Protein AF-0000000077463692 (afdb_homodimer)

Organism: NCBI:txid325984

Solvent-accessible surface area (backbone atoms only — not comparable to full-atom values): 12326 Å² total; per-residue (Å²): 127,79,73,65,73,70,63,75,76,69,61,59,42,28,34,31,35,40,58,36,49,73,83,61,46,66,65,56,51,48,54,52,40,44,73,72,39,31,63,70,40,33,42,32,42,34,59,44,89,83,75,64,34,26,36,36,35,43,26,33,69,42,68,65,29,36,54,44,46,60,62,59,66,87,41,69,52,95,88,31,67,40,48,61,41,77,41,71,74,68,71,52,59,59,56,72,73,75,72,75,72,73,74,74,81,128,128,78,72,66,72,70,62,75,75,70,61,63,41,28,33,31,36,39,56,35,48,72,83,62,46,67,64,56,52,49,53,51,42,44,72,71,40,30,63,70,39,32,44,33,42,33,60,42,88,85,74,65,31,24,37,36,36,43,26,32,71,42,68,66,26,36,54,44,46,60,65,59,66,86,40,69,53,96,88,31,67,40,48,60,41,78,41,70,75,67,78,47,60,60,60,71,74,75,73,73,76,74,78,76,84,129

pLDDT: mean 77.78, std 27.68, range [20.19, 98.56]

Radius of gyration: 21.1 Å; Cα contacts (8 Å, |Δi|>4): 355; chains: 2; bounding box: 42×54×72 Å

Nearest PDB structures (foldseek):
  2m70-assembly1_A  TM=7.905E-01  e=2.181E-05  Citrus sinensis
  6aso-assembly1_A  TM=8.404E-01  e=2.489E-04  Saccharomyces cerevisiae
  2ghp-assembly2_F  TM=8.482E-01  e=2.659E-04  Saccharomyces cerevisiae
  5o2v-assembly1_A  TM=7.959E-01  e=1.677E-04  Homo sapiens
  2n82-assembly1_B  TM=6.260E-01  e=2.184E-03  Homo sapiens

Sequence (212 aa):
MKEVRGGENMRGLTVKVLDVSPKTTIEDLIYFFCSYCGTIDEIKLQWSENDQSMMAYVTFRNPFAFEAALLLDDAVIVDRKVRVQPSENFMIDIPIKSSETKKNNKMKEVRGGENMRGLTVKVLDVSPKTTIEDLIYFFCSYCGTIDEIKLQWSENDQSMMAYVTFRNPFAFEAALLLDDAVIVDRKVRVQPSENFMIDIPIKSSETKKNNK

InterPro domains:
  IPR000504 RNA recognition motif domain [PS50102] (13-89)
  IPR000504 RNA recognition motif domain [SM00360] (14-85)
  IPR012677 Nucleotide-binding alpha-beta plait domain superfamily [G3DSA:3.30.70.330] (9-85)
  IPR035979 RNA-binding domain superfamily [SSF54928] (12-90)

Structure (mmCIF, N/CA/C/O backbone):
data_AF-0000000077463692-model_v1
#
loop_
_entity.id
_entity.type
_entity.pdbx_description
1 polymer 'RRM domain-containing protein'
#
loop_
_atom_site.group_PDB
_atom_site.id
_atom_site.type_symbol
_atom_site.label_atom_id
_atom_site.label_alt_id
_atom_site.label_comp_id
_atom_site.label_asym_id
_atom_site.label_entity_id
_atom_site.label_seq_id
_atom_site.pdbx_PDB_ins_code
_atom_site.Cartn_x
_atom_site.Cartn_y
_atom_site.Cartn_z
_atom_site.occupancy
_atom_site.B_iso_or_equiv
_atom_site.auth_seq_id
_atom_site.auth_comp_id
_atom_site.auth_asym_id
_atom_site.auth_atom_id
_atom_site.pdbx_PDB_model_num
ATOM 1 N N . MET A 1 1 ? 24.453 4.715 33.844 1 20.19 1 MET A N 1
ATOM 2 C CA . MET A 1 1 ? 23.203 5.277 33.312 1 20.19 1 MET A CA 1
ATOM 3 C C . MET A 1 1 ? 22.953 4.82 31.891 1 20.19 1 MET A C 1
ATOM 5 O O . MET A 1 1 ? 23.672 5.207 30.969 1 20.19 1 MET A O 1
ATOM 9 N N . LYS A 1 2 ? 22.734 3.461 31.75 1 30.3 2 LYS A N 1
ATOM 10 C CA . LYS A 1 2 ? 22.594 2.791 30.469 1 30.3 2 LYS A CA 1
ATOM 11 C C . LYS A 1 2 ? 21.656 3.57 29.547 1 30.3 2 LYS A C 1
ATOM 13 O O . LYS A 1 2 ? 20.547 3.949 29.953 1 30.3 2 LYS A O 1
ATOM 18 N N . GLU A 1 3 ? 22.172 4.637 28.969 1 29.17 3 GLU A N 1
ATOM 19 C CA . GLU A 1 3 ? 21.438 5.371 27.938 1 29.17 3 GLU A CA 1
ATOM 20 C C . GLU A 1 3 ? 20.484 4.449 27.172 1 29.17 3 GLU A C 1
ATOM 22 O O . GLU A 1 3 ? 20.938 3.504 26.516 1 29.17 3 GLU A O 1
ATOM 27 N N . VAL A 1 4 ? 19.547 3.912 27.953 1 30.03 4 VAL A N 1
ATOM 28 C CA . VAL A 1 4 ? 18.422 3.273 27.266 1 30.03 4 VAL A CA 1
ATOM 29 C C . VAL A 1 4 ? 18.156 4 25.953 1 30.03 4 VAL A C 1
ATOM 31 O O . VAL A 1 4 ? 17.969 5.223 25.938 1 30.03 4 VAL A O 1
ATOM 34 N N . ARG A 1 5 ? 19.156 4.016 25.047 1 32.12 5 ARG A N 1
ATOM 35 C CA . ARG A 1 5 ? 18.812 4.434 23.688 1 32.12 5 ARG A CA 1
ATOM 36 C C . ARG A 1 5 ? 17.297 4.395 23.484 1 32.12 5 ARG A C 1
ATOM 38 O O . ARG A 1 5 ? 16.688 3.334 23.578 1 32.12 5 ARG A O 1
ATOM 45 N N . GLY A 1 6 ? 16.469 5.121 24.453 1 33.03 6 GLY A N 1
ATOM 46 C CA . GLY A 1 6 ? 15.117 5.566 24.188 1 33.03 6 GLY A CA 1
ATOM 47 C C . GLY A 1 6 ? 14.695 5.348 22.75 1 33.03 6 GLY A C 1
ATOM 48 O O . GLY A 1 6 ? 15.07 6.121 21.859 1 33.03 6 GLY A O 1
ATOM 49 N N . GLY A 1 7 ? 14.961 4.238 22.328 1 36 7 GLY A N 1
ATOM 50 C CA . GLY A 1 7 ? 14.516 3.771 21.016 1 36 7 GLY A CA 1
ATOM 51 C C . GLY A 1 7 ? 13.359 4.574 20.469 1 36 7 GLY A C 1
ATOM 52 O O . GLY A 1 7 ? 12.375 4.82 21.156 1 36 7 GLY A O 1
ATOM 53 N N . GLU A 1 8 ? 13.57 5.766 19.984 1 36.53 8 GLU A N 1
ATOM 54 C CA . GLU A 1 8 ? 12.602 6.633 19.312 1 36.53 8 GLU A CA 1
ATOM 55 C C . GLU A 1 8 ? 11.328 5.871 18.969 1 36.53 8 GLU A C 1
ATOM 57 O O . GLU A 1 8 ? 11.383 4.793 18.375 1 36.53 8 GLU A O 1
ATOM 62 N N . ASN A 1 9 ? 10.406 5.543 19.906 1 37.97 9 ASN A N 1
ATOM 63 C CA . ASN A 1 9 ? 9.008 5.168 19.766 1 37.97 9 ASN A CA 1
ATOM 64 C C . ASN A 1 9 ? 8.484 5.496 18.359 1 37.97 9 ASN A C 1
ATOM 66 O O . ASN A 1 9 ? 8.055 6.621 18.109 1 37.97 9 ASN A O 1
ATOM 70 N N . MET A 1 10 ? 9.297 5.551 17.438 1 43.53 10 MET A N 1
ATOM 71 C CA . MET A 1 10 ? 8.836 5.914 16.094 1 43.53 10 MET A CA 1
ATOM 72 C C . MET A 1 10 ? 7.434 5.375 15.836 1 43.53 10 MET A C 1
ATOM 74 O O . MET A 1 10 ? 7.254 4.176 15.609 1 43.53 10 MET A O 1
ATOM 78 N N . ARG A 1 11 ? 6.414 5.793 16.641 1 53.72 11 ARG A N 1
ATOM 79 C CA . ARG A 1 11 ? 5.023 5.711 16.219 1 53.72 11 ARG A CA 1
ATOM 80 C C . ARG A 1 11 ? 4.922 5.672 14.695 1 53.72 11 ARG A C 1
ATOM 82 O O . ARG A 1 11 ? 5.793 6.191 13.992 1 53.72 11 ARG A O 1
ATOM 89 N N . GLY A 1 12 ? 4.379 4.605 14.148 1 75.19 12 GLY A N 1
ATOM 90 C CA . GLY A 1 12 ? 4.359 4.496 12.695 1 75.19 12 GLY A CA 1
ATOM 91 C C . GLY A 1 12 ? 4.109 5.824 12.008 1 75.19 12 GLY A C 1
ATOM 92 O O . GLY A 1 12 ? 3.256 6.602 12.438 1 75.19 12 GLY A O 1
ATOM 93 N N . LEU A 1 13 ? 5.125 6.668 11.469 1 93.31 13 LEU A N 1
ATOM 94 C CA . LEU A 1 13 ? 4.992 7.863 10.648 1 93.31 13 LEU A CA 1
ATOM 95 C C . LEU A 1 13 ? 3.988 7.637 9.523 1 93.31 13 LEU A C 1
ATOM 97 O O . LEU A 1 13 ? 4.246 8 8.367 1 93.31 13 LEU A O 1
ATOM 101 N N . THR A 1 14 ? 2.871 6.945 10.016 1 96.25 14 THR A N 1
ATOM 102 C CA . THR A 1 14 ? 1.853 6.555 9.047 1 96.25 14 THR A CA 1
ATOM 103 C C . THR A 1 14 ? 0.528 7.25 9.344 1 96.25 14 THR A C 1
ATOM 105 O O . THR A 1 14 ? 0.073 7.273 10.492 1 96.25 14 THR A O 1
ATOM 108 N N . VAL A 1 15 ? -0.01 7.848 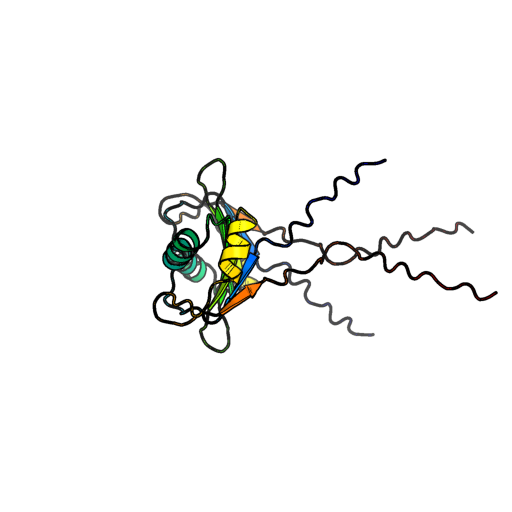8.352 1 97.12 15 VAL A N 1
ATOM 109 C CA . VAL A 1 15 ? -1.364 8.383 8.461 1 97.12 15 VAL A CA 1
ATOM 110 C C . VAL A 1 15 ? -2.334 7.484 7.695 1 97.12 15 VAL A C 1
ATOM 112 O O . VAL A 1 15 ? -1.95 6.828 6.723 1 97.12 15 VAL A O 1
ATOM 115 N N . LYS A 1 16 ? -3.504 7.48 8.211 1 96.88 16 LYS A N 1
ATOM 116 C CA . LYS A 1 16 ? -4.633 6.855 7.523 1 96.88 16 LYS A CA 1
ATOM 117 C C . LYS A 1 16 ? -5.465 7.895 6.781 1 96.88 16 LYS A C 1
ATOM 119 O O . LYS A 1 16 ? -5.793 8.953 7.332 1 96.88 16 LYS A O 1
ATOM 124 N N . VAL A 1 17 ? -5.742 7.613 5.555 1 97.44 17 VAL A N 1
ATOM 125 C CA . VAL A 1 17 ? -6.547 8.492 4.711 1 97.44 17 VAL A CA 1
ATOM 126 C C . VAL A 1 17 ? -7.852 7.797 4.332 1 97.44 17 VAL A C 1
ATOM 128 O O . VAL A 1 17 ? -7.836 6.723 3.725 1 97.44 17 VAL A O 1
ATOM 131 N N . LEU A 1 18 ? -8.992 8.43 4.738 1 95.94 18 LEU A N 1
ATOM 132 C CA . LEU A 1 18 ? -10.305 7.852 4.492 1 95.94 18 LEU A CA 1
ATOM 133 C C . LEU A 1 18 ? -11.023 8.586 3.367 1 95.94 18 LEU A C 1
ATOM 135 O O . LEU A 1 18 ? -10.711 9.75 3.078 1 95.94 18 LEU A O 1
ATOM 139 N N . ASP A 1 19 ? -11.914 7.832 2.717 1 95 19 ASP A N 1
ATOM 140 C CA . ASP A 1 19 ? -12.82 8.367 1.703 1 95 19 ASP A CA 1
ATOM 141 C C . ASP A 1 19 ? -12.062 8.734 0.43 1 95 19 ASP A C 1
ATOM 143 O O . ASP A 1 19 ? -12.375 9.734 -0.218 1 95 19 ASP A O 1
ATOM 147 N N . VAL A 1 20 ? -11.133 7.961 0.16 1 96.44 20 VAL A N 1
ATOM 148 C CA . VAL A 1 20 ? -10.367 8.172 -1.062 1 96.44 20 VAL A CA 1
ATOM 149 C C . VAL A 1 20 ? -11.172 7.688 -2.268 1 96.44 20 VAL A C 1
ATOM 151 O O . VAL A 1 20 ? -11.742 6.594 -2.244 1 96.44 20 VAL A O 1
ATOM 154 N N . SER A 1 21 ? -11.203 8.508 -3.305 1 95.06 21 SER A N 1
ATOM 155 C CA . SER A 1 21 ? -11.898 8.156 -4.535 1 95.06 21 SER A CA 1
ATOM 156 C C . SER A 1 21 ? -11.297 6.91 -5.18 1 95.06 21 SER A C 1
ATOM 158 O O . SER A 1 21 ? -10.07 6.77 -5.238 1 95.06 21 SER A O 1
ATOM 160 N N . PRO A 1 22 ? -12.094 6.035 -5.723 1 91.44 22 PRO A N 1
ATOM 161 C CA . PRO A 1 22 ? -11.57 4.875 -6.449 1 91.44 22 PRO A CA 1
ATOM 162 C C . PRO A 1 22 ? -10.773 5.262 -7.691 1 91.44 22 PRO A C 1
ATOM 164 O O . PRO A 1 22 ? -10.023 4.445 -8.227 1 91.44 22 PRO A O 1
ATOM 167 N N . LYS A 1 23 ? -10.93 6.477 -8.141 1 92.56 23 LYS A N 1
ATOM 168 C CA . LYS A 1 23 ? -10.211 6.969 -9.312 1 92.56 23 LYS A CA 1
ATOM 169 C C . LYS A 1 23 ? -8.797 7.41 -8.945 1 92.56 23 LYS A C 1
ATOM 171 O O . LYS A 1 23 ? -7.973 7.656 -9.828 1 92.56 23 LYS A O 1
ATOM 176 N N . THR A 1 24 ? -8.562 7.535 -7.645 1 95.25 24 THR A N 1
ATOM 177 C CA . THR A 1 24 ? -7.281 8.062 -7.199 1 95.25 24 THR A CA 1
ATOM 178 C C . THR A 1 24 ? -6.156 7.082 -7.531 1 95.25 24 THR A C 1
ATOM 180 O O . THR A 1 24 ? -6.242 5.895 -7.219 1 95.25 24 THR A O 1
ATOM 183 N N . THR A 1 25 ? -5.156 7.609 -8.148 1 93.44 25 THR A N 1
ATOM 184 C CA . THR A 1 25 ? -3.977 6.816 -8.469 1 93.44 25 THR A CA 1
ATOM 185 C C . THR A 1 25 ? -2.881 7.035 -7.434 1 93.44 25 THR A C 1
ATOM 187 O O . THR A 1 25 ? -2.969 7.949 -6.609 1 93.44 25 THR A O 1
ATOM 190 N N . I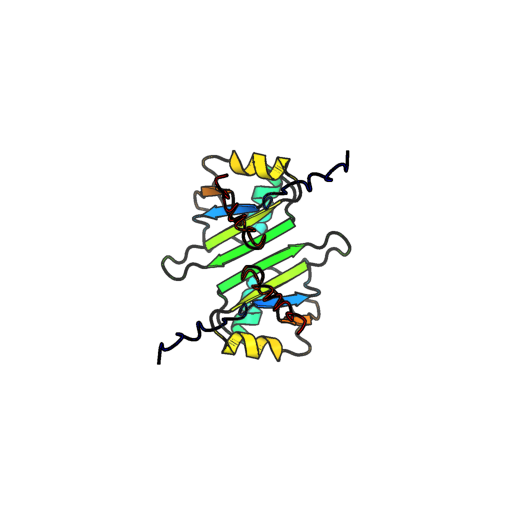LE A 1 26 ? -1.897 6.16 -7.438 1 94.88 26 ILE A N 1
ATOM 191 C CA . ILE A 1 26 ? -0.753 6.309 -6.547 1 94.88 26 ILE A CA 1
ATOM 192 C C . ILE A 1 26 ? -0.059 7.645 -6.82 1 94.88 26 ILE A C 1
ATOM 194 O O . ILE A 1 26 ? 0.412 8.305 -5.895 1 94.88 26 ILE A O 1
ATOM 198 N N . GLU A 1 27 ? 0.032 7.996 -8.078 1 94.81 27 GLU A N 1
ATOM 199 C CA . GLU A 1 27 ? 0.645 9.266 -8.453 1 94.81 27 GLU A CA 1
ATOM 200 C C . GLU A 1 27 ? -0.102 10.445 -7.828 1 94.81 27 GLU A C 1
ATOM 202 O O . GLU A 1 27 ? 0.514 11.43 -7.418 1 94.81 27 GLU A O 1
ATOM 207 N N . ASP A 1 28 ? -1.414 10.367 -7.832 1 96.88 28 ASP A N 1
ATOM 208 C CA . ASP A 1 28 ? -2.209 11.422 -7.211 1 96.88 28 ASP A CA 1
ATOM 209 C C . ASP A 1 28 ? -1.83 11.602 -5.742 1 96.88 28 ASP A C 1
ATOM 211 O O . ASP A 1 28 ? -1.67 12.734 -5.27 1 96.88 28 ASP A O 1
ATOM 215 N N . LEU A 1 29 ? -1.678 10.477 -5.035 1 97.44 29 LEU A N 1
ATOM 216 C CA . LEU A 1 29 ? -1.332 10.516 -3.617 1 97.44 29 LEU A CA 1
ATOM 217 C C . LEU A 1 29 ? 0.08 11.062 -3.418 1 97.44 29 LEU A C 1
ATOM 219 O O . LEU A 1 29 ? 0.312 11.891 -2.541 1 97.44 29 LEU A O 1
ATOM 223 N N . ILE A 1 30 ? 0.951 10.57 -4.223 1 96.62 30 ILE A N 1
ATOM 224 C CA . ILE A 1 30 ? 2.338 11.016 -4.133 1 96.62 30 ILE A CA 1
ATOM 225 C C . ILE A 1 30 ? 2.41 12.523 -4.371 1 96.62 30 ILE A C 1
ATOM 227 O O . ILE A 1 30 ? 3.025 13.258 -3.59 1 96.62 30 ILE A O 1
ATOM 231 N N . TYR A 1 31 ? 1.803 12.953 -5.484 1 97.19 31 TYR A N 1
ATOM 232 C CA . TYR A 1 31 ? 1.817 14.375 -5.805 1 97.19 31 TYR A CA 1
ATOM 233 C C . TYR A 1 31 ? 1.235 15.195 -4.664 1 97.19 31 TYR A C 1
ATOM 235 O O . TYR A 1 31 ? 1.822 16.203 -4.254 1 97.19 31 TYR A O 1
ATOM 243 N N . PHE A 1 32 ? 0.17 14.828 -4.129 1 98.25 32 PHE A N 1
ATOM 244 C CA . PHE A 1 32 ? -0.508 15.578 -3.076 1 98.25 32 PHE A CA 1
ATOM 245 C C . PHE A 1 32 ? 0.352 15.648 -1.82 1 98.25 32 PHE A C 1
ATOM 247 O O . PHE A 1 32 ? 0.701 16.734 -1.358 1 98.25 32 PHE A O 1
ATOM 254 N N . PHE A 1 33 ? 0.782 14.547 -1.304 1 98.56 33 PHE A N 1
ATOM 255 C CA . PHE A 1 33 ? 1.433 14.508 0.001 1 98.56 33 PHE A CA 1
ATOM 256 C C . PHE A 1 33 ? 2.869 15.008 -0.097 1 98.56 33 PHE A C 1
ATOM 258 O O . PHE A 1 33 ? 3.387 15.617 0.844 1 98.56 33 PHE A O 1
ATOM 265 N N . CYS A 1 34 ? 3.484 14.719 -1.207 1 97.56 34 CYS A N 1
ATOM 266 C CA . CYS A 1 34 ? 4.836 15.242 -1.352 1 97.56 34 CYS A CA 1
ATOM 267 C C . CYS A 1 34 ? 4.82 16.766 -1.478 1 97.56 34 CYS A C 1
ATOM 269 O O . CYS A 1 34 ? 5.73 17.438 -0.995 1 97.56 34 CYS A O 1
ATOM 271 N N . SER A 1 35 ? 3.803 17.312 -2.154 1 97.69 35 SER A N 1
ATOM 272 C CA . SER A 1 35 ? 3.703 18.75 -2.355 1 97.69 35 SER A CA 1
ATOM 273 C C . SER A 1 35 ? 3.352 19.469 -1.056 1 97.69 35 SER A C 1
ATOM 275 O O . SER A 1 35 ? 3.904 20.531 -0.756 1 97.69 35 SER A O 1
ATOM 277 N N . TYR A 1 36 ? 2.514 18.875 -0.264 1 97.38 36 TYR A N 1
ATOM 278 C CA . TYR A 1 36 ? 1.957 19.594 0.883 1 97.38 36 TYR A CA 1
ATOM 279 C C . TYR A 1 36 ? 2.641 19.156 2.174 1 97.38 36 TYR A C 1
ATOM 281 O O . TYR A 1 36 ? 2.578 19.859 3.184 1 97.38 36 TYR A O 1
ATOM 289 N N . CYS A 1 37 ? 3.275 18.094 2.209 1 97.69 37 CYS A N 1
ATOM 290 C CA . CYS A 1 37 ? 3.822 17.562 3.457 1 97.69 37 CYS A CA 1
ATOM 291 C C . CYS A 1 37 ? 5.297 17.219 3.303 1 97.69 37 CYS A C 1
ATOM 293 O O . CYS A 1 37 ? 6.168 17.984 3.727 1 97.69 37 CYS A O 1
ATOM 295 N N . GLY A 1 38 ? 5.582 16.094 2.635 1 97.75 38 GLY A N 1
ATOM 296 C CA . GLY A 1 38 ? 6.969 15.688 2.504 1 97.75 38 GLY A CA 1
ATOM 297 C C . GLY A 1 38 ? 7.133 14.32 1.859 1 97.75 38 GLY A C 1
ATOM 298 O O . GLY A 1 38 ? 6.168 13.766 1.327 1 97.75 38 GLY A O 1
ATOM 299 N N . THR A 1 39 ? 8.359 13.789 1.965 1 95.75 39 THR A N 1
ATOM 300 C CA . THR A 1 39 ? 8.734 12.57 1.261 1 95.75 39 THR A CA 1
ATOM 301 C C . THR A 1 39 ? 8.016 11.359 1.853 1 95.75 39 THR A C 1
ATOM 303 O O . THR A 1 39 ? 7.898 11.242 3.074 1 95.75 39 THR A O 1
ATOM 306 N N . ILE A 1 40 ? 7.605 10.531 0.973 1 96.12 40 ILE A N 1
ATOM 307 C CA . ILE A 1 40 ? 6.844 9.352 1.35 1 96.12 40 ILE A CA 1
ATOM 308 C C . ILE A 1 40 ? 7.742 8.117 1.272 1 96.12 40 ILE A C 1
ATOM 310 O O . ILE A 1 40 ? 8.539 7.977 0.345 1 96.12 40 ILE A O 1
ATOM 314 N N . ASP A 1 41 ? 7.613 7.199 2.258 1 94.19 41 ASP A N 1
ATOM 315 C CA . ASP A 1 41 ? 8.344 5.938 2.285 1 94.19 41 ASP A CA 1
ATOM 316 C C . ASP A 1 41 ? 7.516 4.801 1.692 1 94.19 41 ASP A C 1
ATOM 318 O O . ASP A 1 41 ? 8.039 3.939 0.989 1 94.19 41 ASP A O 1
ATOM 322 N N . GLU A 1 42 ? 6.254 4.844 2.064 1 95.06 42 GLU A N 1
ATOM 323 C CA . GLU A 1 42 ? 5.371 3.73 1.742 1 95.06 42 GLU A CA 1
ATOM 324 C C . GLU A 1 42 ? 3.924 4.199 1.592 1 95.06 42 GLU A C 1
ATOM 326 O O . GLU A 1 42 ? 3.475 5.082 2.322 1 95.06 42 GLU A O 1
ATOM 331 N N . ILE A 1 43 ? 3.211 3.57 0.663 1 97 43 ILE A N 1
ATOM 332 C CA . ILE A 1 43 ? 1.77 3.758 0.547 1 97 43 ILE A CA 1
ATOM 333 C C . ILE A 1 43 ? 1.073 2.4 0.493 1 97 43 ILE A C 1
ATOM 335 O O . ILE A 1 43 ? 1.508 1.502 -0.232 1 97 43 ILE A O 1
ATOM 339 N N . LYS A 1 44 ? 0.089 2.23 1.302 1 96.44 44 LYS A N 1
ATOM 340 C CA . LYS A 1 44 ? -0.782 1.061 1.254 1 96.44 44 LYS A CA 1
ATOM 341 C C . LYS A 1 44 ? -2.203 1.449 0.858 1 96.44 44 LYS A C 1
ATOM 343 O O . LYS A 1 44 ? -2.766 2.402 1.399 1 96.44 44 LYS A O 1
ATOM 348 N N . LEU A 1 45 ? -2.715 0.766 -0.087 1 96.81 45 LEU A N 1
ATOM 349 C CA . LEU A 1 45 ? -4.098 0.937 -0.517 1 96.81 45 LEU A CA 1
ATOM 350 C C . LEU A 1 45 ? -4.934 -0.289 -0.163 1 96.81 45 LEU A C 1
ATOM 352 O O . LEU A 1 45 ? -4.496 -1.424 -0.371 1 96.81 45 LEU A O 1
ATOM 356 N N . GLN A 1 46 ? -6.086 -0.02 0.363 1 94.75 46 GLN A N 1
ATOM 357 C CA . GLN A 1 46 ? -7.02 -1.074 0.747 1 94.75 46 GLN A CA 1
ATOM 358 C C . GLN A 1 46 ? -8.43 -0.769 0.249 1 94.75 46 GLN A C 1
ATOM 360 O O . GLN A 1 46 ? -8.984 0.293 0.543 1 94.75 46 GLN A O 1
ATOM 365 N N . TRP A 1 47 ? -8.922 -1.731 -0.438 1 91.81 47 TRP A N 1
ATOM 366 C CA . TRP A 1 47 ? -10.25 -1.536 -1.009 1 91.81 47 TRP A CA 1
ATOM 367 C C . TRP A 1 47 ? -11.336 -2.041 -0.058 1 91.81 47 TRP A C 1
ATOM 369 O O . TRP A 1 47 ? -11.195 -3.109 0.54 1 91.81 47 TRP A O 1
ATOM 379 N N . SER A 1 48 ? -12.367 -1.201 0.072 1 86.94 48 SER A N 1
ATOM 380 C CA . SER A 1 48 ? -13.508 -1.58 0.902 1 86.94 48 SER A CA 1
ATOM 381 C C . SER A 1 48 ? -14.438 -2.531 0.161 1 86.94 48 SER A C 1
ATOM 383 O O . SER A 1 48 ? -14.656 -2.381 -1.043 1 86.94 48 SER A O 1
ATOM 385 N N . GLU A 1 49 ? -14.883 -3.549 0.772 1 77.31 49 GLU A N 1
ATOM 386 C CA . GLU A 1 49 ? -15.852 -4.469 0.18 1 77.31 49 GLU A CA 1
ATOM 387 C C . GLU A 1 49 ? -17.234 -3.83 0.094 1 77.31 49 GLU A C 1
ATOM 389 O O . GLU A 1 49 ? -17.984 -4.086 -0.852 1 77.31 49 GLU A O 1
ATOM 394 N N . ASN A 1 50 ? -17.609 -2.922 0.973 1 79.38 50 ASN A N 1
ATOM 395 C CA . ASN A 1 50 ? -18.984 -2.471 1.162 1 79.38 50 ASN A CA 1
ATOM 396 C C . ASN A 1 50 ? -19.297 -1.246 0.306 1 79.38 50 ASN A C 1
ATOM 398 O O . ASN A 1 50 ? -20.375 -1.149 -0.277 1 79.38 50 ASN A O 1
ATOM 402 N N . ASP A 1 51 ? -18.5 -0.216 0.281 1 79.5 51 ASP A N 1
ATOM 403 C CA . ASP A 1 51 ? -18.891 1.065 -0.302 1 79.5 51 ASP A CA 1
ATOM 404 C C . ASP A 1 51 ? -17.938 1.472 -1.419 1 79.5 51 ASP A C 1
ATOM 406 O O . ASP A 1 51 ? -17.922 2.631 -1.839 1 79.5 51 ASP A O 1
ATOM 410 N N . GLN A 1 52 ? -17.281 0.611 -2.035 1 80.38 52 GLN A N 1
ATOM 411 C CA . GLN A 1 52 ? -16.359 0.842 -3.146 1 80.38 52 GLN A CA 1
ATOM 412 C C . GLN A 1 52 ? -15.328 1.913 -2.799 1 80.38 52 GLN A C 1
ATOM 414 O O . GLN A 1 52 ? -14.758 2.547 -3.689 1 80.38 52 GLN A O 1
ATOM 419 N N . SER A 1 53 ? -15.25 2.305 -1.528 1 85.56 53 SER A N 1
ATOM 420 C CA . SER A 1 53 ? -14.227 3.277 -1.166 1 85.56 53 SER A CA 1
ATOM 421 C C . SER A 1 53 ? -12.875 2.607 -0.97 1 85.56 53 SER A C 1
ATOM 423 O O . SER A 1 53 ? -12.797 1.385 -0.83 1 85.56 53 SER A O 1
ATOM 425 N N . MET A 1 54 ? -11.914 3.541 -1.135 1 93.62 54 MET A N 1
ATOM 426 C CA . MET A 1 54 ? -10.547 3.109 -0.88 1 93.62 54 MET A CA 1
ATOM 427 C C . MET A 1 54 ? -9.977 3.805 0.353 1 93.62 54 MET A C 1
ATOM 429 O O . MET A 1 54 ? -10.297 4.961 0.623 1 93.62 54 MET A O 1
ATOM 433 N N . MET A 1 55 ? -9.32 3.055 1.153 1 95.31 55 MET A N 1
ATOM 434 C CA . MET A 1 55 ? -8.523 3.623 2.234 1 95.31 55 MET A CA 1
ATOM 435 C C . MET A 1 55 ? -7.035 3.535 1.909 1 95.31 55 MET A C 1
ATO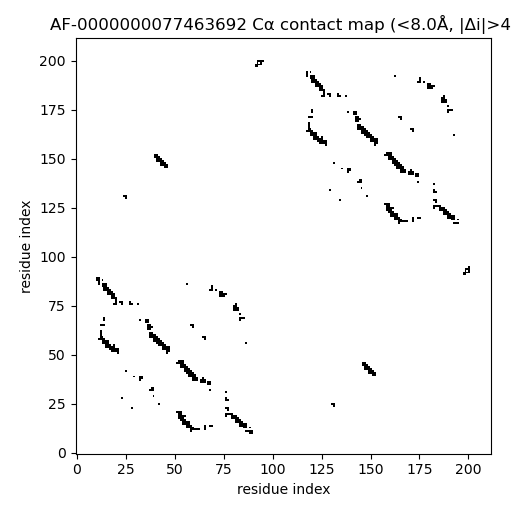M 437 O O . MET A 1 55 ? -6.594 2.598 1.242 1 95.31 55 MET A O 1
ATOM 441 N N . ALA A 1 56 ? -6.355 4.578 2.406 1 96.94 56 ALA A N 1
ATOM 442 C CA . ALA A 1 56 ? -4.914 4.578 2.164 1 96.94 56 ALA A CA 1
ATOM 443 C C . ALA A 1 56 ? -4.141 4.77 3.465 1 96.94 56 ALA A C 1
ATOM 445 O O . ALA A 1 56 ? -4.633 5.406 4.398 1 96.94 56 ALA A O 1
ATOM 446 N N . TYR A 1 57 ? -3.008 4.156 3.514 1 96.5 57 TYR A N 1
ATOM 447 C CA . TYR A 1 57 ? -2.004 4.406 4.543 1 96.5 57 TYR A CA 1
ATOM 448 C C . TYR A 1 57 ? -0.731 4.984 3.934 1 96.5 57 TYR A C 1
ATOM 450 O O . TYR A 1 57 ? -0.134 4.379 3.039 1 96.5 57 TYR A O 1
ATOM 458 N N . VAL A 1 58 ? -0.385 6.094 4.422 1 97.38 58 VAL A N 1
ATOM 459 C CA . VAL A 1 58 ? 0.79 6.785 3.9 1 97.38 58 VAL A CA 1
ATOM 460 C C . VAL A 1 58 ? 1.842 6.918 5 1 97.38 58 VAL A C 1
ATOM 462 O O . VAL A 1 58 ? 1.582 7.516 6.047 1 97.38 58 VAL A O 1
ATOM 465 N N . THR A 1 59 ? 2.963 6.344 4.766 1 96.12 59 THR A N 1
ATOM 466 C CA . THR A 1 59 ? 4.094 6.422 5.684 1 96.12 59 THR A CA 1
ATOM 467 C C . THR A 1 59 ? 5.117 7.441 5.195 1 96.12 59 THR A C 1
ATOM 469 O O . THR A 1 59 ? 5.574 7.375 4.055 1 96.12 59 THR A O 1
ATOM 472 N N . PHE A 1 60 ? 5.5 8.242 6.094 1 96.25 60 PHE A N 1
ATOM 473 C CA . PHE A 1 60 ? 6.434 9.305 5.73 1 96.25 60 PHE A CA 1
ATOM 474 C C . PHE A 1 60 ? 7.84 8.969 6.219 1 96.25 60 PHE A C 1
ATOM 476 O O . PHE A 1 60 ? 8.008 8.195 7.16 1 96.25 60 PHE A O 1
ATOM 483 N N . ARG A 1 61 ? 8.727 9.617 5.574 1 93.5 61 ARG A N 1
ATOM 484 C CA . ARG A 1 61 ? 10.125 9.391 5.902 1 93.5 61 ARG A CA 1
ATOM 485 C C . ARG A 1 61 ? 1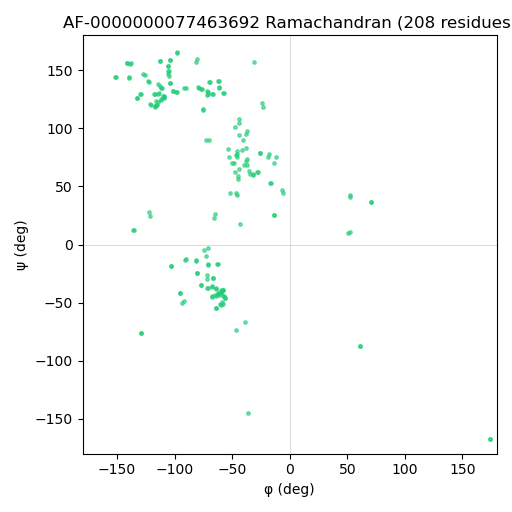0.531 10.172 7.145 1 93.5 61 ARG A C 1
ATOM 487 O O . ARG A 1 61 ? 11.484 9.805 7.836 1 93.5 61 ARG A O 1
ATOM 494 N N . ASN A 1 62 ? 9.859 11.25 7.477 1 94.38 62 ASN A N 1
ATOM 495 C CA . ASN A 1 62 ? 10.25 12.078 8.617 1 94.38 62 ASN A CA 1
ATOM 496 C C . ASN A 1 62 ? 9.031 12.531 9.422 1 94.38 62 ASN A C 1
ATOM 498 O O . ASN A 1 62 ? 7.93 12.625 8.883 1 94.38 62 ASN A O 1
ATOM 502 N N . PRO A 1 63 ? 9.305 12.828 10.695 1 94.88 63 PRO A N 1
ATOM 503 C CA . PRO A 1 63 ? 8.203 13.195 11.586 1 94.88 63 PRO A CA 1
ATOM 504 C C . PRO A 1 63 ? 7.543 14.516 11.203 1 94.88 63 PRO A C 1
ATOM 506 O O . PRO A 1 63 ? 6.352 14.711 11.453 1 94.88 63 PRO A O 1
ATOM 509 N N . PHE A 1 64 ? 8.281 15.438 10.594 1 96.75 64 PHE A N 1
ATOM 510 C CA . PHE A 1 64 ? 7.727 16.734 10.203 1 96.75 64 PHE A CA 1
ATOM 511 C C . PHE A 1 64 ? 6.645 16.562 9.148 1 96.75 64 PHE A C 1
ATOM 513 O O . PHE A 1 64 ? 5.59 17.188 9.219 1 96.75 64 PHE A O 1
ATOM 520 N N . ALA A 1 65 ? 6.891 15.734 8.18 1 97.56 65 ALA A N 1
ATOM 521 C CA . ALA A 1 65 ? 5.906 15.438 7.145 1 97.56 65 ALA A CA 1
ATOM 522 C C . ALA A 1 65 ? 4.652 14.805 7.742 1 97.56 65 ALA A C 1
ATOM 524 O O . ALA A 1 65 ? 3.531 15.133 7.352 1 97.56 65 ALA A O 1
ATOM 525 N N . PHE A 1 66 ? 4.891 13.906 8.68 1 96.12 66 PHE A N 1
ATOM 526 C CA . PHE A 1 66 ? 3.791 13.273 9.398 1 96.12 66 PHE A CA 1
ATOM 527 C C . PHE A 1 66 ? 2.93 14.305 10.109 1 96.12 66 PHE A C 1
ATOM 529 O O . PHE A 1 66 ? 1.704 14.305 9.977 1 96.12 66 PHE A O 1
ATOM 536 N N . GLU A 1 67 ? 3.557 15.148 10.82 1 97 67 GLU A N 1
ATOM 537 C CA . GLU A 1 67 ? 2.844 16.188 11.547 1 97 67 GLU A CA 1
ATOM 538 C C . GLU A 1 67 ? 2.1 17.125 10.594 1 97 67 GLU A C 1
ATOM 540 O O . GLU A 1 67 ? 0.96 17.516 10.859 1 97 67 GLU A O 1
ATOM 545 N N . ALA A 1 68 ? 2.764 17.516 9.484 1 98 68 ALA A N 1
ATOM 546 C CA . ALA A 1 68 ? 2.129 18.375 8.484 1 98 68 ALA A CA 1
ATOM 547 C C . ALA A 1 68 ? 0.861 17.719 7.938 1 98 68 ALA A C 1
ATOM 549 O O . ALA A 1 68 ? -0.14 18.406 7.703 1 98 68 ALA A O 1
ATOM 550 N N . ALA A 1 69 ? 0.946 16.438 7.75 1 98.06 69 ALA A N 1
ATOM 551 C CA . ALA A 1 69 ? -0.204 15.711 7.215 1 98.06 69 ALA A CA 1
ATOM 552 C C . ALA A 1 69 ? -1.386 15.773 8.18 1 98.06 69 ALA A C 1
ATOM 554 O O . ALA A 1 69 ? -2.541 15.836 7.75 1 98.06 69 ALA A O 1
ATOM 555 N N . LEU A 1 70 ? -1.118 15.695 9.406 1 96.81 70 LEU A N 1
ATOM 556 C CA . LEU A 1 70 ? -2.17 15.688 10.414 1 96.81 70 LEU A CA 1
ATOM 557 C C . LEU A 1 70 ? -2.824 17.062 10.531 1 96.81 70 LEU A C 1
ATOM 559 O O . LEU A 1 70 ? -3.916 17.188 11.094 1 96.81 70 LEU A O 1
ATOM 563 N N . LEU A 1 71 ? -2.189 18.031 10.023 1 97.38 71 LEU A N 1
ATOM 564 C CA . LEU A 1 71 ? -2.701 19.391 10.102 1 97.38 71 LEU A CA 1
ATOM 565 C C . LEU A 1 71 ? -3.57 19.719 8.898 1 97.38 71 LEU A C 1
ATOM 567 O O . LEU A 1 71 ? -4.207 20.781 8.852 1 97.38 71 LEU A O 1
ATOM 571 N N . LEU A 1 72 ? -3.473 18.844 7.91 1 96.38 72 LEU A N 1
ATOM 572 C CA . LEU A 1 72 ? -4.293 19.078 6.727 1 96.38 72 LEU A CA 1
ATOM 573 C C . LEU A 1 72 ? -5.77 19.156 7.098 1 96.38 72 LEU A C 1
ATOM 575 O O . LEU A 1 72 ? -6.281 18.312 7.832 1 96.38 72 LEU A O 1
ATOM 579 N N . ASP A 1 73 ? -6.359 20.156 6.633 1 92.81 73 ASP A N 1
ATOM 580 C CA . ASP A 1 73 ? -7.797 20.344 6.805 1 92.81 73 ASP A CA 1
ATOM 581 C C . ASP A 1 73 ? -8.492 20.5 5.453 1 92.81 73 ASP A C 1
ATOM 583 O O . ASP A 1 73 ? -7.938 21.078 4.52 1 92.81 73 ASP A O 1
ATOM 587 N N . ASP A 1 74 ? -9.648 19.922 5.305 1 93.88 74 ASP A N 1
ATOM 588 C CA . ASP A 1 74 ? -10.469 20.016 4.098 1 93.88 74 ASP A CA 1
ATOM 589 C C . ASP A 1 74 ? -9.656 19.641 2.855 1 93.88 74 ASP A C 1
ATOM 591 O O . ASP A 1 74 ? -9.711 20.344 1.845 1 93.88 74 ASP A O 1
ATOM 595 N N . ALA A 1 75 ? -8.844 18.641 2.926 1 96.56 75 ALA A N 1
ATOM 596 C CA . ALA A 1 75 ? -8.023 18.203 1.804 1 96.56 75 ALA A CA 1
ATOM 597 C C . ALA A 1 75 ? -8.883 17.531 0.728 1 96.56 75 ALA A C 1
ATOM 599 O O . ALA A 1 75 ? -9.766 16.734 1.034 1 96.56 75 ALA A O 1
ATOM 600 N N . VAL A 1 76 ? -8.695 18.016 -0.532 1 97.5 76 VAL A N 1
ATOM 601 C CA . VAL A 1 76 ? -9.359 17.406 -1.682 1 97.5 76 VAL A CA 1
ATOM 602 C C . VAL A 1 76 ? -8.336 16.672 -2.539 1 97.5 76 VAL A C 1
ATOM 604 O O . VAL A 1 76 ? -7.312 17.234 -2.932 1 97.5 76 VAL A O 1
ATOM 607 N N . ILE A 1 77 ? -8.57 15.492 -2.791 1 97.12 77 ILE A N 1
ATOM 608 C CA . ILE A 1 77 ? -7.73 14.695 -3.68 1 97.12 77 ILE A CA 1
ATOM 609 C C . ILE A 1 77 ? -8.562 14.18 -4.852 1 97.12 77 ILE A C 1
ATOM 611 O O . ILE A 1 77 ? -9.5 13.406 -4.656 1 97.12 77 ILE A O 1
ATOM 615 N N . VAL A 1 78 ? -8.133 14.57 -6.02 1 96.06 78 VAL A N 1
ATOM 616 C CA . VAL A 1 78 ? -8.844 14.266 -7.258 1 96.06 78 VAL A CA 1
ATOM 617 C C . VAL A 1 78 ? -10.234 14.891 -7.227 1 96.06 78 VAL A C 1
ATOM 619 O O . VAL A 1 78 ? -10.406 16.047 -7.598 1 96.06 78 VAL A O 1
ATOM 622 N N . ASP A 1 79 ? -11.234 14.18 -6.68 1 96.75 79 ASP A N 1
ATOM 623 C CA . ASP A 1 79 ? -12.586 14.719 -6.766 1 96.75 79 ASP A CA 1
ATOM 624 C C . ASP A 1 79 ? -13.32 14.586 -5.43 1 96.75 79 ASP A C 1
ATOM 626 O O . ASP A 1 79 ? -14.516 14.852 -5.344 1 96.75 79 ASP A O 1
ATOM 630 N N . ARG A 1 80 ? -12.672 14.273 -4.348 1 96.19 80 ARG A N 1
ATOM 631 C CA . ARG A 1 80 ? -13.328 14.008 -3.072 1 96.19 80 ARG A CA 1
ATOM 632 C C . ARG A 1 80 ? -12.555 14.617 -1.913 1 96.19 80 ARG A C 1
ATOM 634 O O . ARG A 1 80 ? -11.32 14.625 -1.92 1 96.19 80 ARG A O 1
ATOM 641 N N . LYS A 1 81 ? -13.383 15.102 -0.906 1 97.44 81 LYS A N 1
ATOM 642 C CA . LYS A 1 81 ? -12.773 15.461 0.373 1 97.44 81 LYS A CA 1
ATOM 643 C C . LYS A 1 81 ? -12.344 14.219 1.144 1 97.44 81 LYS A C 1
ATOM 645 O O . LYS A 1 81 ? -13.109 13.258 1.274 1 97.44 81 LYS A O 1
ATOM 650 N N . VAL A 1 82 ? -11.117 14.289 1.621 1 97.44 82 VAL A N 1
ATOM 651 C CA . VAL A 1 82 ? -10.602 13.133 2.354 1 97.44 82 VAL A CA 1
ATOM 652 C C . VAL A 1 82 ? -10.406 13.5 3.822 1 97.44 82 VAL A C 1
ATOM 654 O O . VAL A 1 82 ? -10.305 14.68 4.168 1 97.44 82 VAL A O 1
ATOM 657 N N . ARG A 1 83 ? -10.391 12.5 4.66 1 97.12 83 ARG A N 1
ATOM 658 C CA . ARG A 1 83 ? -10.062 12.648 6.074 1 97.12 83 ARG A CA 1
ATOM 659 C C . ARG A 1 83 ? -8.711 12.016 6.391 1 97.12 83 ARG A C 1
ATOM 661 O O . ARG A 1 83 ? -8.453 10.867 6.016 1 97.12 83 ARG A O 1
ATOM 668 N N . VAL A 1 84 ? -7.848 12.773 7.023 1 97.81 84 VAL A N 1
ATOM 669 C CA . VAL A 1 84 ? -6.512 12.312 7.379 1 97.81 84 VAL A CA 1
ATOM 670 C C . VAL A 1 84 ? -6.395 12.188 8.898 1 97.81 84 VAL A C 1
ATOM 672 O O . VAL A 1 84 ? -6.699 13.125 9.633 1 97.81 84 VAL A O 1
ATOM 675 N N . GLN A 1 85 ? -6.008 10.977 9.367 1 96.12 85 GLN A N 1
ATOM 676 C CA . GLN A 1 85 ? -5.852 10.719 10.797 1 96.12 85 GLN A CA 1
ATOM 677 C C . GLN A 1 85 ? -4.645 9.82 11.062 1 96.12 85 GLN A C 1
ATOM 679 O O . GLN A 1 85 ? -4.164 9.133 10.164 1 96.12 85 GLN A O 1
ATOM 684 N N . PRO A 1 86 ? -4.078 9.883 12.273 1 94.62 86 PRO A N 1
ATOM 685 C CA . PRO A 1 86 ? -2.957 8.984 12.57 1 94.62 86 PRO A CA 1
ATOM 686 C C . PRO A 1 86 ? -3.344 7.508 12.492 1 94.62 86 PRO A C 1
ATOM 688 O O . PRO A 1 86 ? -4.461 7.137 12.859 1 94.62 86 PRO A O 1
ATOM 691 N N . SER A 1 87 ? -2.43 6.777 11.812 1 92.31 87 SER A N 1
ATOM 692 C CA . SER A 1 87 ? -2.688 5.344 11.75 1 92.31 87 SER A CA 1
ATOM 693 C C . SER A 1 87 ? -2.359 4.664 13.078 1 92.31 87 SER A C 1
ATOM 695 O O . SER A 1 87 ? -1.383 5.02 13.734 1 92.31 87 SER A O 1
ATOM 697 N N . GLU A 1 88 ? -3.363 4.082 13.766 1 68.06 88 GLU A N 1
ATOM 698 C CA . GLU A 1 88 ? -3.143 3.367 15.023 1 68.06 88 GLU A CA 1
ATOM 699 C C . GLU A 1 88 ? -2.299 2.115 14.797 1 68.06 88 GLU A C 1
ATOM 701 O O . GLU A 1 88 ? -2.244 1.236 15.664 1 68.06 88 GLU A O 1
ATOM 706 N N . ASN A 1 89 ? -1.573 1.988 13.852 1 54.34 89 ASN A N 1
ATOM 707 C CA . ASN A 1 89 ? -0.766 0.777 13.766 1 54.34 89 ASN A CA 1
ATOM 708 C C . ASN A 1 89 ? 0.028 0.54 15.047 1 54.34 89 ASN A C 1
ATOM 710 O O . ASN A 1 89 ? 1.12 1.084 15.211 1 54.34 89 ASN A O 1
ATOM 714 N N . PHE A 1 90 ? -0.69 0.724 16.281 1 44.16 90 PHE A N 1
ATOM 715 C CA . PHE A 1 90 ? -0.166 0.595 17.625 1 44.16 90 PHE A CA 1
ATOM 716 C C . PHE A 1 90 ? 0.864 -0.525 17.703 1 44.16 90 PHE A C 1
ATOM 718 O O . PHE A 1 90 ? 1.009 -1.31 16.766 1 44.16 90 PHE A O 1
ATOM 725 N N . MET A 1 91 ? 0.702 -1.223 19.156 1 39.56 91 MET A N 1
ATOM 726 C CA . MET A 1 91 ? 1.378 -2.004 20.188 1 39.56 91 MET A CA 1
ATOM 727 C C . MET A 1 91 ? 1.604 -3.438 19.719 1 39.56 91 MET A C 1
ATOM 729 O O . MET A 1 91 ? 1.493 -4.375 20.516 1 39.56 91 MET A O 1
ATOM 733 N N . ILE A 1 92 ? 1.202 -3.846 18.625 1 33.62 92 ILE A N 1
ATOM 734 C CA . ILE A 1 92 ? 1.169 -5.289 18.828 1 33.62 92 ILE A CA 1
ATOM 735 C C . ILE A 1 92 ? 2.471 -5.75 19.484 1 33.62 92 ILE A C 1
ATOM 737 O O . ILE A 1 92 ? 2.449 -6.496 20.469 1 33.62 92 ILE A O 1
ATOM 741 N N . ASP A 1 93 ? 3.619 -5.789 18.75 1 33.56 93 ASP A N 1
ATOM 742 C CA . ASP A 1 93 ? 4.336 -6.996 19.156 1 33.56 93 ASP A CA 1
ATOM 743 C C . ASP A 1 93 ? 4.965 -6.82 20.531 1 33.56 93 ASP A C 1
ATOM 745 O O . ASP A 1 93 ? 6.031 -7.375 20.812 1 33.56 93 ASP A O 1
ATOM 749 N N . ILE A 1 94 ? 4.859 -5.629 21.078 1 34.84 94 ILE A N 1
ATOM 750 C CA . ILE A 1 94 ? 5.613 -5.77 22.312 1 34.84 94 ILE A CA 1
ATOM 751 C C . ILE A 1 94 ? 4.859 -6.688 23.281 1 34.84 94 ILE A C 1
ATOM 753 O O . ILE A 1 94 ? 3.664 -6.5 23.516 1 34.84 94 ILE A O 1
ATOM 757 N N . PRO A 1 95 ? 5.043 -8.055 23.312 1 33.31 95 PRO A N 1
ATOM 758 C CA . PRO A 1 95 ? 4.531 -8.773 24.484 1 33.31 95 PRO A CA 1
ATOM 759 C C . PRO A 1 95 ? 4.453 -7.895 25.734 1 33.31 95 PRO A C 1
ATOM 761 O O . PRO A 1 95 ? 5.441 -7.266 26.109 1 33.31 95 PRO A O 1
ATOM 764 N N . ILE A 1 96 ? 3.408 -7.094 25.766 1 34.78 96 ILE A N 1
ATOM 765 C CA . ILE A 1 96 ? 3.156 -6.418 27.031 1 34.78 96 ILE A CA 1
ATOM 766 C C . ILE A 1 96 ? 3.459 -7.363 28.188 1 34.78 96 ILE A C 1
ATOM 768 O O . ILE A 1 96 ? 2.875 -8.445 28.281 1 34.78 96 ILE A O 1
ATOM 772 N N . LYS A 1 97 ? 4.703 -7.504 28.609 1 31.2 97 LYS A N 1
ATOM 773 C CA . LYS A 1 97 ? 4.973 -8.117 29.906 1 31.2 97 LYS A CA 1
ATOM 774 C C . LYS A 1 97 ? 3.936 -7.695 30.953 1 31.2 97 LYS A C 1
ATOM 776 O O . LYS A 1 97 ? 3.811 -6.512 31.266 1 31.2 97 LYS A O 1
ATOM 781 N N . SER A 1 98 ? 2.662 -8.242 30.812 1 31.69 98 SER A N 1
ATOM 782 C CA . SER A 1 98 ? 1.801 -8.102 31.984 1 31.69 98 SER A CA 1
ATOM 783 C C . SER A 1 98 ? 2.596 -8.258 33.281 1 31.69 98 SER A C 1
ATOM 785 O O . SER A 1 98 ? 3.166 -9.312 33.531 1 31.69 98 SER A O 1
ATOM 787 N N . SER A 1 99 ? 3.469 -7.309 33.594 1 30.06 99 SER A N 1
ATOM 788 C CA . SER A 1 99 ? 4.086 -7.305 34.906 1 30.06 99 SER A CA 1
ATOM 789 C C . SER A 1 99 ? 3.055 -7.547 36 1 30.06 99 SER A C 1
ATOM 791 O O . SER A 1 99 ? 2.184 -6.707 36.25 1 30.06 99 SER A O 1
ATOM 793 N N . GLU A 1 100 ? 2.314 -8.68 36 1 31.02 100 GLU A N 1
ATOM 794 C CA . GLU A 1 100 ? 1.581 -9.023 37.188 1 31.02 100 GLU A CA 1
ATOM 795 C C . GLU A 1 100 ? 2.443 -8.828 38.438 1 31.02 100 GLU A C 1
ATOM 797 O O . GLU A 1 100 ? 3.438 -9.531 38.625 1 31.02 100 GLU A O 1
ATOM 802 N N . THR A 1 101 ? 2.846 -7.578 38.75 1 27.25 101 THR A N 1
ATOM 803 C CA . THR A 1 101 ? 3.482 -7.34 40.031 1 27.25 101 THR A CA 1
ATOM 804 C C . THR A 1 101 ? 2.611 -7.863 41.188 1 27.25 101 THR A C 1
ATOM 806 O O . THR A 1 101 ? 1.469 -7.426 41.344 1 27.25 101 THR A O 1
ATOM 809 N N . LYS A 1 102 ? 2.662 -9.203 41.5 1 30.42 102 LYS A N 1
ATOM 810 C CA . LYS A 1 102 ? 2.223 -9.805 42.75 1 30.42 102 LYS A CA 1
ATOM 811 C C . LYS A 1 102 ? 2.648 -8.953 43.938 1 30.42 102 LYS A C 1
ATOM 813 O O . LYS A 1 102 ? 3.842 -8.781 44.188 1 30.42 102 LYS A O 1
ATOM 818 N N . LYS A 1 103 ? 1.87 -7.898 44.219 1 27.67 103 LYS A N 1
ATOM 819 C CA . LYS A 1 103 ? 2.02 -7.277 45.531 1 27.67 103 LYS A CA 1
ATOM 820 C C . LYS A 1 103 ? 2.014 -8.328 46.656 1 27.67 103 LYS A C 1
ATOM 822 O O . LYS A 1 103 ? 1.009 -9.008 46.844 1 27.67 103 LYS A O 1
ATOM 827 N N . ASN A 1 104 ? 3.084 -9.086 46.688 1 26.55 104 ASN A N 1
ATOM 828 C CA . ASN A 1 104 ? 3.291 -9.758 47.969 1 26.55 104 ASN A CA 1
ATOM 829 C C . ASN A 1 104 ? 3.094 -8.797 49.156 1 26.55 104 ASN A C 1
ATOM 831 O O . ASN A 1 104 ? 3.824 -7.816 49.281 1 26.55 104 ASN A O 1
ATOM 835 N N . ASN A 1 105 ? 1.851 -8.445 49.5 1 25.92 105 ASN A N 1
ATOM 836 C CA . ASN A 1 105 ? 1.621 -7.832 50.812 1 25.92 105 ASN A CA 1
ATOM 837 C C . ASN A 1 105 ? 2.375 -8.57 51.906 1 25.92 105 ASN A C 1
ATOM 839 O O . ASN A 1 105 ? 2.139 -9.75 52.156 1 25.92 105 ASN A O 1
ATOM 843 N N . LYS A 1 106 ? 3.465 -8.023 52.5 1 23.3 106 LYS A N 1
ATOM 844 C CA . LYS A 1 106 ? 4.16 -8.273 53.75 1 23.3 106 LYS A CA 1
ATOM 845 C C . LYS A 1 106 ? 3.221 -8.086 54.969 1 23.3 106 LYS A C 1
ATOM 847 O O . LYS A 1 106 ? 2.428 -7.141 55 1 23.3 106 LYS A O 1
ATOM 852 N N . MET B 1 1 ? -15.438 -31.047 23.812 1 20.88 1 MET B N 1
ATOM 85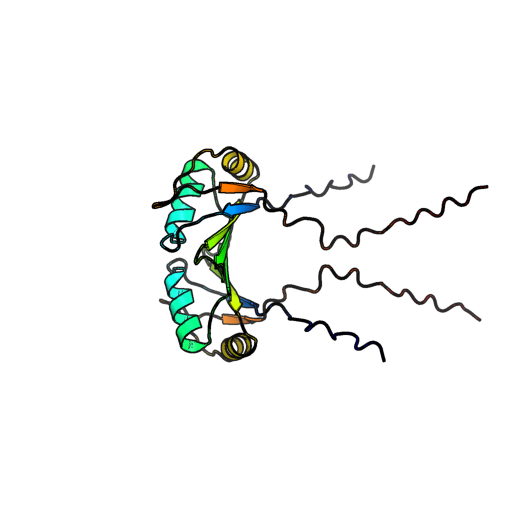3 C CA . MET B 1 1 ? -14.469 -30.969 22.719 1 20.88 1 MET B CA 1
ATOM 854 C C . MET B 1 1 ? -14.453 -29.578 22.109 1 20.88 1 MET B C 1
ATOM 856 O O . MET B 1 1 ? -15.422 -29.156 21.469 1 20.88 1 MET B O 1
ATOM 860 N N . LYS B 1 2 ? -14.047 -28.594 22.953 1 30.2 2 LYS B N 1
ATOM 861 C CA . LYS B 1 2 ? -14.102 -27.156 22.641 1 30.2 2 LYS B CA 1
ATOM 862 C C . LYS B 1 2 ? -13.547 -26.875 21.25 1 30.2 2 LYS B C 1
ATOM 864 O O . LYS B 1 2 ? -12.445 -27.328 20.906 1 30.2 2 LYS B O 1
ATOM 869 N N . GLU B 1 3 ? -14.367 -27.172 20.25 1 29.33 3 GLU B N 1
ATOM 870 C CA . GLU B 1 3 ? -14.031 -26.812 18.875 1 29.33 3 GLU B CA 1
ATOM 871 C C . GLU B 1 3 ? -13.133 -25.578 18.828 1 29.33 3 GLU B C 1
ATOM 873 O O . GLU B 1 3 ? -13.539 -24.5 19.281 1 29.33 3 GLU B O 1
ATOM 878 N N . VAL B 1 4 ? -11.938 -25.75 19.438 1 30.55 4 VAL B N 1
ATOM 879 C CA . VAL B 1 4 ? -10.914 -24.734 19.188 1 30.55 4 VAL B CA 1
ATOM 880 C C . VAL B 1 4 ? -11.086 -24.188 17.781 1 30.55 4 VAL B C 1
ATOM 882 O O . VAL B 1 4 ? -11.102 -24.938 16.797 1 30.55 4 VAL B O 1
ATOM 885 N N . ARG B 1 5 ? -12.281 -23.609 17.5 1 32.19 5 ARG B N 1
ATOM 886 C CA . ARG B 1 5 ? -12.359 -22.812 16.297 1 32.19 5 ARG B CA 1
ATOM 887 C C . ARG B 1 5 ? -10.977 -22.422 15.789 1 32.19 5 ARG B C 1
ATOM 889 O O . ARG B 1 5 ? -10.219 -21.75 16.484 1 32.19 5 ARG B O 1
ATOM 896 N N . GLY B 1 6 ? -10 -23.531 15.594 1 33.19 6 GLY B N 1
ATOM 897 C CA . GLY B 1 6 ? -8.844 -23.453 14.711 1 33.19 6 GLY B CA 1
ATOM 898 C C . GLY B 1 6 ? -8.805 -22.172 13.891 1 33.19 6 GLY B C 1
ATOM 899 O O . GLY B 1 6 ? -9.5 -22.062 12.875 1 33.19 6 GLY B O 1
ATOM 900 N N . GLY B 1 7 ? -9.07 -21.156 14.523 1 35.97 7 GLY B N 1
ATOM 901 C CA . GLY B 1 7 ? -8.938 -19.812 13.961 1 35.97 7 GLY B CA 1
ATOM 902 C C . GLY B 1 7 ? -8.055 -19.766 12.727 1 35.97 7 GLY B C 1
ATOM 903 O O . GLY B 1 7 ? -6.98 -20.375 12.703 1 35.97 7 GLY B O 1
ATOM 904 N N . GLU B 1 8 ? -8.539 -20.156 11.578 1 36.47 8 GLU B N 1
ATOM 905 C CA . GLU B 1 8 ? -7.883 -20.094 10.281 1 36.47 8 GLU B CA 1
ATOM 906 C C . GLU B 1 8 ? -6.652 -19.203 10.32 1 36.47 8 GLU B C 1
ATOM 908 O O . GLU B 1 8 ? -6.734 -18.047 10.75 1 36.47 8 GLU B O 1
ATOM 913 N N . ASN B 1 9 ? -5.539 -19.547 10.961 1 38.25 9 ASN B N 1
ATOM 914 C CA . ASN B 1 9 ? -4.176 -19.047 10.812 1 38.25 9 ASN B CA 1
ATOM 915 C C . ASN B 1 9 ? -4.016 -18.234 9.531 1 38.25 9 ASN B C 1
ATOM 917 O O . ASN B 1 9 ? -3.742 -18.797 8.469 1 38.25 9 ASN B O 1
ATOM 921 N N . MET B 1 10 ? -5.016 -17.703 9.062 1 43.81 10 MET B N 1
ATOM 922 C CA . MET B 1 10 ? -4.91 -16.953 7.805 1 43.81 10 MET B CA 1
ATOM 923 C C . MET B 1 10 ? -3.57 -16.234 7.711 1 43.81 10 MET B C 1
ATOM 925 O O . MET B 1 10 ? -3.342 -15.25 8.414 1 43.81 10 MET B O 1
ATOM 929 N N . ARG B 1 11 ? -2.432 -17.016 7.676 1 53.78 11 ARG B N 1
ATOM 930 C CA . ARG B 1 11 ? -1.162 -16.5 7.164 1 53.78 11 ARG B CA 1
ATOM 931 C C . ARG B 1 11 ? -1.387 -15.336 6.199 1 53.78 11 ARG B C 1
ATOM 933 O O . ARG B 1 11 ? -2.439 -15.25 5.566 1 53.78 11 ARG B O 1
ATOM 940 N N . GLY B 1 12 ? -0.846 -14.203 6.48 1 74.69 12 GLY B N 1
ATOM 941 C CA . GLY B 1 12 ? -1.119 -13.07 5.617 1 74.69 12 GLY B CA 1
ATOM 942 C C . GLY B 1 12 ? -1.188 -13.438 4.148 1 74.69 12 GLY B C 1
ATOM 943 O O . GLY B 1 12 ? -0.338 -14.18 3.646 1 74.69 12 GLY B O 1
ATOM 944 N N . LEU B 1 13 ? -2.408 -13.727 3.445 1 93.25 13 LEU B N 1
ATOM 945 C CA . LEU B 1 13 ? -2.596 -13.922 2.012 1 93.25 13 LEU B CA 1
ATOM 946 C C . LEU B 1 13 ? -1.887 -12.828 1.219 1 93.25 13 LEU B C 1
ATOM 948 O O . LEU B 1 13 ? -2.461 -12.258 0.29 1 93.25 13 LEU B O 1
ATOM 952 N N . THR B 1 14 ? -0.609 -12.625 1.761 1 96.31 14 THR B N 1
ATOM 953 C CA . THR B 1 14 ? 0.176 -11.531 1.188 1 96.31 14 THR B CA 1
ATOM 954 C C . THR B 1 14 ? 1.448 -12.07 0.538 1 96.31 14 THR B C 1
ATOM 956 O O . THR B 1 14 ? 2.168 -12.875 1.137 1 96.31 14 THR B O 1
ATOM 959 N N . VAL B 1 15 ? 1.658 -11.68 -0.659 1 97.19 15 VAL B N 1
ATOM 960 C CA . VAL B 1 15 ? 2.932 -11.969 -1.312 1 97.19 15 VAL B CA 1
ATOM 961 C C . VAL B 1 15 ? 3.777 -10.695 -1.376 1 97.19 15 VAL B C 1
ATOM 963 O O . VAL B 1 15 ? 3.238 -9.586 -1.426 1 97.19 15 VAL B O 1
ATOM 966 N N . LYS B 1 16 ? 5.027 -10.93 -1.338 1 96.94 16 LYS B N 1
ATOM 967 C CA . LYS B 1 16 ? 6.016 -9.883 -1.59 1 96.94 16 LYS B CA 1
ATOM 968 C C . LYS B 1 16 ? 6.523 -9.945 -3.029 1 96.94 16 LYS B C 1
ATOM 970 O O . LYS B 1 16 ? 6.852 -11.016 -3.533 1 96.94 16 LYS B O 1
ATOM 975 N N . VAL B 1 17 ? 6.52 -8.82 -3.643 1 97.5 17 VAL B N 1
ATOM 976 C CA . VAL B 1 17 ? 6.992 -8.703 -5.02 1 97.5 17 VAL B CA 1
ATOM 977 C C . VAL B 1 17 ? 8.227 -7.812 -5.066 1 97.5 17 VAL B C 1
ATOM 979 O O . VAL B 1 17 ? 8.18 -6.648 -4.664 1 97.5 17 VAL B O 1
ATOM 982 N N . LEU B 1 18 ? 9.359 -8.414 -5.562 1 96.19 18 LEU B N 1
ATOM 983 C CA . LEU B 1 18 ? 10.633 -7.695 -5.609 1 96.19 18 LEU B CA 1
ATOM 984 C C . LEU B 1 18 ? 10.961 -7.277 -7.039 1 96.19 18 LEU B C 1
ATOM 986 O O . LEU B 1 18 ? 10.469 -7.871 -7.996 1 96.19 18 LEU B O 1
ATOM 990 N N . ASP B 1 19 ? 11.75 -6.188 -7.102 1 95.38 19 ASP B N 1
ATOM 991 C CA . ASP B 1 19 ? 12.32 -5.699 -8.352 1 95.38 19 ASP B CA 1
ATOM 992 C C . ASP B 1 19 ? 11.242 -5.09 -9.25 1 95.38 19 ASP B C 1
ATOM 994 O O . ASP B 1 19 ? 11.281 -5.242 -10.469 1 95.38 19 ASP B O 1
ATOM 998 N N . VAL B 1 20 ? 10.359 -4.465 -8.625 1 96.69 20 VAL B N 1
ATOM 999 C CA . VAL B 1 20 ? 9.297 -3.795 -9.367 1 96.69 20 VAL B CA 1
ATOM 1000 C C . VAL B 1 20 ? 9.828 -2.496 -9.969 1 96.69 20 VAL B C 1
ATOM 1002 O O . VAL B 1 20 ? 10.5 -1.715 -9.281 1 96.69 20 VAL B O 1
ATOM 1005 N N . SER B 1 21 ? 9.523 -2.277 -11.242 1 95.56 21 SER B N 1
ATOM 1006 C CA . SER B 1 21 ? 9.938 -1.062 -11.938 1 95.56 21 SER B CA 1
ATOM 1007 C C . SER B 1 21 ? 9.32 0.177 -11.297 1 95.56 21 SER B C 1
ATOM 1009 O O . SER B 1 21 ? 8.141 0.175 -10.938 1 95.56 21 SER B O 1
ATOM 1011 N N . PRO B 1 22 ? 10.047 1.239 -11.188 1 91.81 22 PRO B N 1
ATOM 1012 C CA . PRO B 1 22 ? 9.484 2.492 -10.68 1 91.81 22 PRO B CA 1
ATOM 1013 C C . PRO B 1 22 ? 8.367 3.047 -11.562 1 91.81 22 PRO B C 1
ATOM 1015 O O . PRO B 1 22 ? 7.598 3.904 -11.133 1 91.81 22 PRO B O 1
ATOM 1018 N N . LYS B 1 23 ? 8.281 2.576 -12.766 1 93.06 23 LYS B N 1
ATOM 1019 C CA . LYS B 1 23 ? 7.258 3.014 -13.711 1 93.06 23 LYS B CA 1
ATOM 1020 C C . LYS B 1 23 ? 5.938 2.293 -13.453 1 93.06 23 LYS B C 1
ATOM 1022 O O . 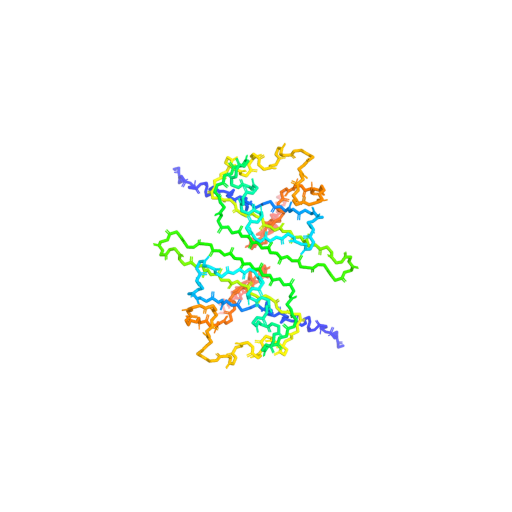LYS B 1 23 ? 4.898 2.682 -13.992 1 93.06 23 LYS B O 1
ATOM 1027 N N . THR B 1 24 ? 6.031 1.232 -12.672 1 95.56 24 THR B N 1
ATOM 1028 C CA . THR B 1 24 ? 4.844 0.411 -12.453 1 95.56 24 THR B CA 1
ATOM 1029 C C . THR B 1 24 ? 3.787 1.185 -11.672 1 95.56 24 THR B C 1
ATOM 1031 O O . THR B 1 24 ? 4.082 1.768 -10.633 1 95.56 24 THR B O 1
ATOM 1034 N N . THR B 1 25 ? 2.607 1.169 -12.203 1 93.56 25 THR B N 1
ATOM 1035 C CA . THR B 1 25 ? 1.479 1.806 -11.531 1 93.56 25 THR B CA 1
ATOM 1036 C C . THR B 1 25 ? 0.655 0.776 -10.766 1 93.56 25 THR B C 1
ATOM 1038 O O . THR B 1 25 ? 0.845 -0.43 -10.93 1 93.56 25 THR B O 1
ATOM 1041 N N . ILE B 1 26 ? -0.203 1.261 -9.891 1 94.88 26 ILE B N 1
ATOM 1042 C CA . ILE B 1 26 ? -1.103 0.378 -9.156 1 94.88 26 ILE B CA 1
ATOM 1043 C C . ILE B 1 26 ? -1.983 -0.392 -10.141 1 94.88 26 ILE B C 1
ATOM 1045 O O . ILE B 1 26 ? -2.281 -1.569 -9.922 1 94.88 26 ILE B O 1
ATOM 1049 N N . GLU B 1 27 ? -2.416 0.283 -11.172 1 94.81 27 GLU B N 1
ATOM 1050 C CA . GLU B 1 27 ? -3.234 -0.364 -12.188 1 94.81 27 GLU B CA 1
ATOM 1051 C C . GLU B 1 27 ? -2.492 -1.527 -12.844 1 94.81 27 GLU B C 1
ATOM 1053 O O . GLU B 1 27 ? -3.092 -2.559 -13.156 1 94.81 27 GLU B O 1
ATOM 1058 N N . ASP B 1 28 ? -1.224 -1.332 -13.102 1 96.88 28 ASP B N 1
ATOM 1059 C CA . ASP B 1 28 ? -0.422 -2.406 -13.68 1 96.88 28 ASP B CA 1
ATOM 1060 C C . ASP B 1 28 ? -0.444 -3.646 -12.789 1 96.88 28 ASP B C 1
ATOM 1062 O O . ASP B 1 28 ? -0.605 -4.766 -13.281 1 96.88 28 ASP B O 1
ATOM 1066 N N . LEU B 1 29 ? -0.296 -3.424 -11.469 1 97.44 29 LEU B N 1
ATOM 1067 C CA . LEU B 1 29 ? -0.286 -4.531 -10.523 1 97.44 29 LEU B CA 1
ATOM 1068 C C . LEU B 1 29 ? -1.656 -5.195 -10.453 1 97.44 29 LEU B C 1
ATOM 1070 O O . LEU B 1 29 ? -1.756 -6.426 -10.453 1 97.44 29 LEU B O 1
ATOM 1074 N N . ILE B 1 30 ? -2.643 -4.379 -10.391 1 96.62 30 ILE B N 1
ATOM 1075 C CA . ILE B 1 30 ? -4.004 -4.898 -10.32 1 96.62 30 ILE B CA 1
ATOM 1076 C C . ILE B 1 30 ? -4.297 -5.738 -11.562 1 96.62 30 ILE B C 1
ATOM 1078 O O . ILE B 1 30 ? -4.781 -6.867 -11.453 1 96.62 30 ILE B O 1
ATOM 1082 N N . TYR B 1 31 ? -4.02 -5.137 -12.727 1 97.19 31 TYR B N 1
ATOM 1083 C CA . TYR B 1 31 ? -4.266 -5.855 -13.969 1 97.19 31 TYR B CA 1
ATOM 1084 C C . TYR B 1 31 ? -3.516 -7.184 -13.992 1 97.19 31 TYR B C 1
ATOM 1086 O O . TYR B 1 31 ? -4.09 -8.219 -14.328 1 97.19 31 TYR B O 1
ATOM 1094 N N . PHE B 1 32 ? -2.32 -7.211 -13.648 1 98.19 32 PHE B N 1
ATOM 1095 C CA . PHE B 1 32 ? -1.489 -8.406 -13.695 1 98.19 32 PHE B CA 1
ATOM 1096 C C . PHE B 1 32 ? -2.018 -9.477 -12.742 1 98.19 32 PHE B C 1
ATOM 1098 O O . PHE B 1 32 ? -2.357 -10.578 -13.164 1 98.19 32 PHE B O 1
ATOM 1105 N N . PHE B 1 33 ? -2.188 -9.164 -11.508 1 98.5 33 PHE B N 1
ATOM 1106 C CA . PHE B 1 33 ? -2.492 -10.172 -10.492 1 98.5 33 PHE B CA 1
ATOM 1107 C C . PHE B 1 33 ? -3.955 -10.594 -10.578 1 98.5 33 PHE B C 1
ATOM 1109 O O . PHE B 1 33 ? -4.289 -11.742 -10.297 1 98.5 33 PHE B O 1
ATOM 1116 N N . CYS B 1 34 ? -4.789 -9.656 -10.914 1 97.5 34 CYS B N 1
ATOM 1117 C CA . CYS B 1 34 ? -6.188 -10.047 -11.062 1 97.5 34 CYS B CA 1
ATOM 1118 C C . CYS B 1 34 ? -6.367 -10.969 -12.266 1 97.5 34 CYS B C 1
ATOM 1120 O O . CYS B 1 34 ? -7.199 -11.875 -12.234 1 97.5 34 CYS B O 1
ATOM 1122 N N . SER B 1 35 ? -5.602 -10.727 -13.352 1 97.62 35 SER B N 1
ATOM 1123 C CA . SER B 1 35 ? -5.711 -11.531 -14.562 1 97.62 35 SER B CA 1
ATOM 1124 C C . SER B 1 35 ? -5.133 -12.93 -14.352 1 97.62 35 SER B C 1
ATOM 1126 O O . SER B 1 35 ? -5.703 -13.922 -14.805 1 97.62 35 SER B O 1
ATOM 1128 N N . TYR B 1 36 ? -4.074 -13.031 -13.609 1 97.19 36 TYR B N 1
ATOM 1129 C CA . TYR B 1 36 ? -3.338 -14.289 -13.531 1 97.19 36 TYR B CA 1
ATOM 1130 C C . TYR B 1 36 ? -3.637 -15.016 -12.227 1 97.19 36 TYR B C 1
ATOM 1132 O O . TYR B 1 36 ? -3.412 -16.219 -12.125 1 97.19 36 TYR B O 1
ATOM 1140 N N . CYS B 1 37 ? -4.125 -14.398 -11.273 1 97.62 37 CYS B N 1
ATOM 1141 C CA . CYS B 1 37 ? -4.289 -15.023 -9.961 1 97.62 37 CYS B CA 1
ATOM 1142 C C . CYS B 1 37 ? -5.711 -14.844 -9.445 1 97.62 37 CYS B C 1
ATOM 1144 O O . CYS B 1 37 ? -6.527 -15.766 -9.523 1 97.62 37 CYS B O 1
ATOM 1146 N N . GLY B 1 38 ? -6.02 -13.633 -8.977 1 97.69 38 GLY B N 1
ATOM 1147 C CA . GLY B 1 38 ? -7.344 -13.414 -8.422 1 97.69 38 GLY B CA 1
ATOM 1148 C C . GLY B 1 38 ? -7.508 -12.039 -7.793 1 97.69 38 GLY B C 1
ATOM 1149 O O . GLY B 1 38 ? -6.652 -11.172 -7.961 1 97.69 38 GLY B O 1
ATOM 1150 N N . THR B 1 39 ? -8.617 -11.891 -7.035 1 95.62 39 THR B N 1
ATOM 1151 C CA . THR B 1 39 ? -9.016 -10.602 -6.496 1 95.62 39 THR B CA 1
ATOM 1152 C C . THR B 1 39 ? -8.047 -10.148 -5.41 1 95.62 39 THR B C 1
ATOM 1154 O O . THR B 1 39 ? -7.629 -10.945 -4.57 1 95.62 39 THR B O 1
ATOM 1157 N N . ILE B 1 40 ? -7.77 -8.898 -5.449 1 96 40 ILE B N 1
ATOM 1158 C CA . ILE B 1 40 ? -6.816 -8.297 -4.523 1 96 40 ILE B CA 1
ATOM 1159 C C . ILE B 1 40 ? -7.57 -7.512 -3.451 1 96 40 ILE B C 1
ATOM 1161 O O . ILE B 1 40 ? -8.555 -6.828 -3.746 1 96 40 ILE B O 1
ATOM 1165 N N . ASP B 1 41 ? -7.113 -7.605 -2.188 1 94.06 41 ASP B N 1
ATOM 1166 C CA . ASP B 1 41 ? -7.68 -6.863 -1.065 1 94.06 41 ASP B CA 1
ATOM 1167 C C . ASP B 1 41 ? -6.898 -5.574 -0.811 1 94.06 41 ASP B C 1
ATOM 1169 O O . ASP B 1 41 ? -7.488 -4.539 -0.487 1 94.06 41 ASP B O 1
ATOM 1173 N N . GLU B 1 42 ? -5.598 -5.73 -0.908 1 95 42 GLU B N 1
ATOM 1174 C CA . GLU B 1 42 ? -4.707 -4.648 -0.509 1 95 42 GLU B CA 1
ATOM 1175 C C . GLU B 1 42 ? -3.398 -4.695 -1.296 1 95 42 GLU B C 1
ATOM 1177 O O . GLU B 1 42 ? -2.879 -5.773 -1.586 1 95 42 GLU B O 1
ATOM 1182 N N . ILE B 1 43 ? -2.875 -3.512 -1.603 1 97 43 ILE B N 1
ATOM 1183 C CA . ILE B 1 43 ? -1.533 -3.396 -2.166 1 97 43 ILE B CA 1
ATOM 1184 C C . ILE B 1 43 ? -0.729 -2.369 -1.374 1 97 43 ILE B C 1
ATOM 1186 O O . ILE B 1 43 ? -1.224 -1.279 -1.075 1 97 43 ILE B O 1
ATOM 1190 N N . LYS B 1 44 ? 0.431 -2.742 -0.968 1 96.44 44 LYS B N 1
ATOM 1191 C CA . LYS B 1 44 ? 1.388 -1.825 -0.355 1 96.44 44 LYS B CA 1
ATOM 1192 C C . LYS B 1 44 ? 2.615 -1.638 -1.242 1 96.44 44 LYS B C 1
ATOM 1194 O O . LYS B 1 44 ? 3.186 -2.613 -1.736 1 96.44 44 LYS B O 1
ATOM 1199 N N . LEU B 1 45 ? 2.959 -0.433 -1.463 1 96.88 45 LEU B N 1
ATOM 1200 C CA . LEU B 1 45 ? 4.164 -0.082 -2.203 1 96.88 45 LEU B CA 1
ATOM 1201 C C . LEU B 1 45 ? 5.191 0.579 -1.29 1 96.88 45 LEU B C 1
ATOM 1203 O O . LEU B 1 45 ? 4.848 1.452 -0.491 1 96.88 45 LEU B O 1
ATOM 1207 N N . GLN B 1 46 ? 6.402 0.151 -1.428 1 94.94 46 GLN B N 1
ATOM 1208 C CA . GLN B 1 46 ? 7.512 0.683 -0.646 1 94.94 46 GLN B CA 1
ATOM 1209 C C . GLN B 1 46 ? 8.711 1.004 -1.538 1 94.94 46 GLN B C 1
ATOM 1211 O O . GLN B 1 46 ? 9.18 0.144 -2.283 1 94.94 46 GLN B O 1
ATOM 1216 N N . TRP B 1 47 ? 9.117 2.199 -1.393 1 92.31 47 TRP B N 1
ATOM 1217 C CA . TRP B 1 47 ? 10.242 2.635 -2.223 1 92.31 47 TRP B CA 1
ATOM 1218 C C . TRP B 1 47 ? 11.57 2.367 -1.528 1 92.31 47 TRP B C 1
ATOM 1220 O O . TRP B 1 47 ? 11.711 2.613 -0.328 1 92.31 47 TRP B O 1
ATOM 1230 N N . SER B 1 48 ? 12.492 1.81 -2.336 1 87.81 48 SER B N 1
ATOM 1231 C CA . SER B 1 48 ? 13.836 1.556 -1.82 1 87.81 48 SER B CA 1
ATOM 1232 C C . SER B 1 48 ? 14.672 2.83 -1.802 1 87.81 48 SER B C 1
ATOM 1234 O O . SER B 1 48 ? 14.578 3.652 -2.717 1 87.81 48 SER B O 1
ATOM 1236 N N . GLU B 1 49 ? 15.352 3.09 -0.771 1 78.56 49 GLU B N 1
ATOM 1237 C CA . GLU B 1 49 ? 16.25 4.234 -0.699 1 78.56 49 GLU B CA 1
ATOM 1238 C C . GLU B 1 49 ? 17.5 4.016 -1.555 1 78.56 49 GLU B C 1
ATOM 1240 O O . GLU B 1 49 ? 18.047 4.965 -2.119 1 78.56 49 GLU B O 1
ATOM 1245 N N . ASN B 1 50 ? 17.922 2.805 -1.799 1 81.06 50 ASN B N 1
ATOM 1246 C CA . ASN B 1 50 ? 19.25 2.492 -2.35 1 81.06 50 ASN B CA 1
ATOM 1247 C C . ASN B 1 50 ? 19.203 2.369 -3.869 1 81.06 50 ASN B C 1
ATOM 1249 O O . ASN B 1 50 ? 20.094 2.857 -4.562 1 81.06 50 ASN B O 1
ATOM 1253 N N . ASP B 1 51 ? 18.328 1.619 -4.488 1 81.75 51 ASP B N 1
ATOM 1254 C CA . ASP B 1 51 ? 18.406 1.255 -5.898 1 81.75 51 ASP B CA 1
ATOM 1255 C C . ASP B 1 51 ? 17.156 1.693 -6.656 1 81.75 51 ASP B C 1
ATOM 1257 O O . ASP B 1 51 ? 16.891 1.199 -7.75 1 81.75 51 ASP B O 1
ATOM 1261 N N . GLN B 1 52 ? 16.469 2.691 -6.281 1 82.31 52 GLN B N 1
ATOM 1262 C CA . GLN B 1 52 ? 15.289 3.262 -6.926 1 82.31 52 GLN B CA 1
ATOM 1263 C C . GLN B 1 52 ? 14.25 2.186 -7.23 1 82.31 52 GLN B C 1
ATOM 1265 O O . GLN B 1 52 ? 13.406 2.359 -8.109 1 82.31 52 GLN B O 1
ATOM 1270 N N . SER B 1 53 ? 14.445 0.957 -6.699 1 87.06 53 SER B N 1
ATOM 1271 C CA . SER B 1 53 ? 13.422 -0.062 -6.914 1 87.06 53 SER B CA 1
ATOM 1272 C C . SER B 1 53 ? 12.258 0.106 -5.941 1 87.06 53 SER B C 1
ATOM 1274 O O . SER B 1 53 ? 12.375 0.825 -4.945 1 87.06 53 SER B O 1
ATOM 1276 N N . MET B 1 54 ? 11.172 -0.529 -6.441 1 94.19 54 MET B N 1
ATOM 1277 C CA . MET B 1 54 ? 10 -0.588 -5.582 1 94.19 54 MET B CA 1
ATOM 1278 C C . MET B 1 54 ? 9.695 -2.025 -5.168 1 94.19 54 MET B C 1
ATOM 1280 O O . MET B 1 54 ? 9.953 -2.961 -5.926 1 94.19 54 MET B O 1
ATOM 1284 N N . MET B 1 55 ? 9.367 -2.15 -3.953 1 95.56 55 MET B N 1
ATOM 1285 C CA . MET B 1 55 ? 8.797 -3.41 -3.48 1 95.56 55 MET B CA 1
ATOM 1286 C C . MET B 1 55 ? 7.293 -3.281 -3.258 1 95.56 55 MET B C 1
ATOM 1288 O O . MET B 1 55 ? 6.809 -2.219 -2.869 1 95.56 55 MET B O 1
ATOM 1292 N N . ALA B 1 56 ? 6.652 -4.418 -3.576 1 97 56 ALA B N 1
ATOM 1293 C CA . ALA B 1 56 ? 5.203 -4.398 -3.379 1 97 56 ALA B CA 1
ATOM 1294 C C . ALA B 1 56 ? 4.754 -5.566 -2.502 1 97 56 ALA B C 1
ATOM 1296 O O . ALA B 1 56 ? 5.383 -6.625 -2.5 1 97 56 ALA B O 1
ATOM 1297 N N . TYR B 1 57 ? 3.752 -5.305 -1.729 1 96.56 57 TYR B N 1
ATOM 1298 C CA . TYR B 1 57 ? 3.008 -6.34 -1.017 1 96.56 57 TYR B CA 1
ATOM 1299 C C . TYR B 1 57 ? 1.572 -6.422 -1.523 1 96.56 57 TYR B C 1
ATOM 1301 O O . TYR B 1 57 ? 0.843 -5.43 -1.508 1 96.56 57 TYR B O 1
ATOM 1309 N N . VAL B 1 58 ? 1.243 -7.57 -1.95 1 97.31 58 VAL B N 1
ATOM 1310 C CA . VAL B 1 58 ? -0.09 -7.785 -2.504 1 97.31 58 VAL B CA 1
ATOM 1311 C C . VAL B 1 58 ? -0.849 -8.797 -1.649 1 97.31 58 VAL B C 1
ATOM 1313 O O . VAL B 1 58 ? -0.41 -9.938 -1.49 1 97.31 58 VAL B O 1
ATOM 1316 N N . THR B 1 59 ? -1.92 -8.352 -1.106 1 96.12 59 THR B N 1
ATOM 1317 C CA . THR B 1 59 ? -2.791 -9.203 -0.305 1 96.12 59 THR B CA 1
ATOM 1318 C C . THR B 1 59 ? -4.012 -9.641 -1.111 1 96.12 59 THR B C 1
ATOM 1320 O O . THR B 1 59 ? -4.723 -8.805 -1.674 1 96.12 59 THR B O 1
ATOM 1323 N N . PHE B 1 60 ? -4.25 -10.891 -1.032 1 96.25 60 PHE B N 1
ATOM 1324 C CA . PHE B 1 60 ? -5.355 -11.438 -1.812 1 96.25 60 PHE B CA 1
AT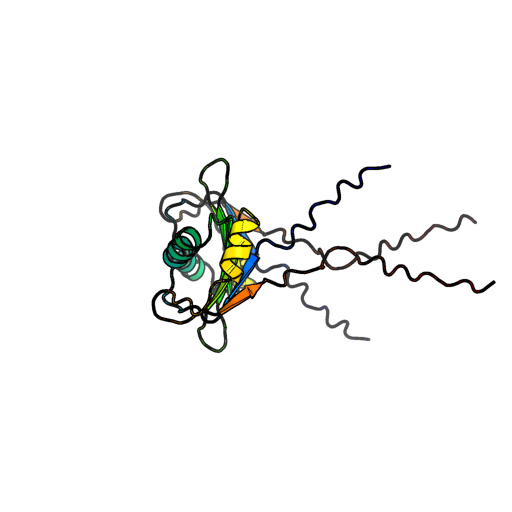OM 1325 C C . PHE B 1 60 ? -6.555 -11.727 -0.92 1 96.25 60 PHE B C 1
ATOM 1327 O O . PHE B 1 60 ? -6.406 -11.914 0.289 1 96.25 60 PHE B O 1
ATOM 1334 N N . ARG B 1 61 ? -7.633 -11.781 -1.604 1 93.25 61 ARG B N 1
ATOM 1335 C CA . ARG B 1 61 ? -8.883 -12.023 -0.889 1 93.25 61 ARG B CA 1
ATOM 1336 C C . ARG B 1 61 ? -9.055 -13.508 -0.579 1 93.25 61 ARG B C 1
ATOM 1338 O O . ARG B 1 61 ? -9.766 -13.875 0.36 1 93.25 61 ARG B O 1
ATOM 1345 N N . ASN B 1 62 ? -8.445 -14.391 -1.321 1 94.19 62 ASN B N 1
ATOM 1346 C CA . ASN B 1 62 ? -8.633 -15.828 -1.114 1 94.19 62 ASN B CA 1
ATOM 1347 C C . ASN B 1 62 ? -7.312 -16.578 -1.229 1 94.19 62 ASN B C 1
ATOM 1349 O O . ASN B 1 62 ? -6.391 -16.141 -1.913 1 94.19 62 ASN B O 1
ATOM 1353 N N . PRO B 1 63 ? -7.297 -17.766 -0.57 1 94.75 63 PRO B N 1
ATOM 1354 C CA . PRO B 1 63 ? -6.055 -18.547 -0.538 1 94.75 63 PRO B CA 1
ATOM 1355 C C . PRO B 1 63 ? -5.652 -19.078 -1.914 1 94.75 63 PRO B C 1
ATOM 1357 O O . PRO B 1 63 ? -4.465 -19.25 -2.188 1 94.75 63 PRO B O 1
ATOM 1360 N N . PHE B 1 64 ? -6.617 -19.328 -2.797 1 96.69 64 PHE B N 1
ATOM 1361 C CA . PHE B 1 64 ? -6.312 -19.844 -4.125 1 96.69 64 PHE B CA 1
ATOM 1362 C C . PHE B 1 64 ? -5.508 -18.828 -4.934 1 96.69 64 PHE B C 1
ATOM 1364 O O . PHE B 1 64 ? -4.539 -19.188 -5.602 1 96.69 64 PHE B O 1
ATOM 1371 N N . ALA B 1 65 ? -5.898 -17.594 -4.875 1 97.5 65 ALA B N 1
ATOM 1372 C CA . ALA B 1 65 ? -5.168 -16.531 -5.555 1 97.5 65 ALA B CA 1
ATOM 1373 C C . ALA B 1 65 ? -3.746 -16.406 -5.012 1 97.5 65 ALA B C 1
ATOM 1375 O O . ALA B 1 65 ? -2.797 -16.219 -5.777 1 97.5 65 ALA B O 1
ATOM 1376 N N . PHE B 1 66 ? -3.645 -16.516 -3.713 1 96.12 66 PHE B N 1
ATOM 1377 C CA . PHE B 1 66 ? -2.342 -16.5 -3.059 1 96.12 66 PHE B CA 1
ATOM 1378 C C . PHE B 1 66 ? -1.451 -17.609 -3.578 1 96.12 66 PHE B C 1
ATOM 1380 O O . PHE B 1 66 ? -0.302 -17.375 -3.957 1 96.12 66 PHE B O 1
ATOM 1387 N N . GLU B 1 67 ? -1.973 -18.781 -3.582 1 96.94 67 GLU B N 1
ATOM 1388 C CA . GLU B 1 67 ? -1.223 -19.938 -4.062 1 96.94 67 GLU B CA 1
ATOM 1389 C C . GLU B 1 67 ? -0.836 -19.781 -5.531 1 96.94 67 GLU B C 1
ATOM 1391 O O . GLU B 1 67 ? 0.282 -20.109 -5.926 1 96.94 67 GLU B O 1
ATOM 1396 N N . ALA B 1 68 ? -1.788 -19.312 -6.352 1 97.94 68 ALA B N 1
ATOM 1397 C CA . ALA B 1 68 ? -1.515 -19.078 -7.766 1 97.94 68 ALA B CA 1
ATOM 1398 C C . ALA B 1 68 ? -0.357 -18.094 -7.949 1 97.94 68 ALA B C 1
ATOM 1400 O O . ALA B 1 68 ? 0.476 -18.266 -8.844 1 97.94 68 ALA B O 1
ATOM 1401 N N . ALA B 1 69 ? -0.344 -17.094 -7.105 1 98.06 69 ALA B N 1
ATOM 1402 C CA . ALA B 1 69 ? 0.712 -16.094 -7.195 1 98.06 69 ALA B CA 1
ATOM 1403 C C . ALA B 1 69 ? 2.08 -16.703 -6.914 1 98.06 69 ALA B C 1
ATOM 1405 O O . ALA B 1 69 ? 3.082 -16.297 -7.516 1 98.06 69 ALA B O 1
ATOM 1406 N N . LEU B 1 70 ? 2.137 -17.594 -6.027 1 96.75 70 LEU B N 1
ATOM 1407 C CA . LEU B 1 70 ? 3.396 -18.219 -5.637 1 96.75 70 LEU B CA 1
ATOM 1408 C C . LEU B 1 70 ? 3.908 -19.141 -6.73 1 96.75 70 LEU B C 1
ATOM 1410 O O . LEU B 1 70 ? 5.086 -19.516 -6.742 1 96.75 70 LEU B O 1
ATOM 1414 N N . LEU B 1 71 ? 3.061 -19.5 -7.605 1 97.25 71 LEU B N 1
ATOM 1415 C CA . LEU B 1 71 ? 3.426 -20.422 -8.68 1 97.25 71 LEU B CA 1
ATOM 1416 C C . LEU B 1 71 ? 3.934 -19.656 -9.898 1 97.25 71 LEU B C 1
ATOM 1418 O O . LEU B 1 71 ? 4.422 -20.25 -10.852 1 97.25 71 LEU B O 1
ATOM 1422 N N . LEU B 1 72 ? 3.691 -18.344 -9.844 1 96.25 72 LEU B N 1
ATOM 1423 C CA . LEU B 1 72 ? 4.172 -17.547 -10.969 1 96.25 72 LEU B CA 1
ATOM 1424 C C . LEU B 1 72 ? 5.676 -17.703 -11.148 1 96.25 72 LEU B C 1
ATOM 1426 O O . LEU B 1 72 ? 6.438 -17.625 -10.18 1 96.25 72 LEU B O 1
ATOM 1430 N N . ASP B 1 73 ? 6.031 -17.969 -12.32 1 92.69 73 ASP B N 1
ATOM 1431 C CA . ASP B 1 73 ? 7.438 -18.062 -12.703 1 92.69 73 ASP B CA 1
ATOM 1432 C C . ASP B 1 73 ? 7.77 -17.094 -13.828 1 92.69 73 ASP B C 1
ATOM 1434 O O . ASP B 1 73 ? 6.945 -16.859 -14.719 1 92.69 73 ASP B O 1
ATOM 1438 N N . ASP B 1 74 ? 8.891 -16.469 -13.773 1 93.81 74 ASP B N 1
ATOM 1439 C CA . ASP B 1 74 ? 9.383 -15.547 -14.797 1 93.81 74 ASP B CA 1
ATOM 1440 C C . ASP B 1 74 ? 8.336 -14.484 -15.125 1 93.81 74 ASP B C 1
ATOM 1442 O O . ASP B 1 74 ? 8.07 -14.211 -16.297 1 93.81 74 ASP B O 1
ATOM 1446 N N . ALA B 1 75 ? 7.684 -13.953 -14.148 1 96.5 75 ALA B N 1
ATOM 1447 C CA . ALA B 1 75 ? 6.672 -12.914 -14.336 1 96.5 75 ALA B CA 1
ATOM 1448 C C . ALA B 1 75 ? 7.309 -11.594 -14.742 1 96.5 75 ALA B C 1
ATOM 1450 O O . ALA B 1 75 ? 8.32 -11.18 -14.164 1 96.5 75 ALA B O 1
ATOM 1451 N N . VAL B 1 76 ? 6.758 -11.008 -15.852 1 97.5 76 VAL B N 1
ATOM 1452 C CA . VAL B 1 76 ? 7.184 -9.688 -16.297 1 97.5 76 VAL B CA 1
ATOM 1453 C C . VAL B 1 76 ? 6.07 -8.672 -16.047 1 97.5 76 VAL B C 1
ATOM 1455 O O . VAL B 1 76 ? 4.926 -8.883 -16.469 1 97.5 76 VAL B O 1
ATOM 1458 N N . ILE B 1 77 ? 6.363 -7.66 -15.406 1 97.12 77 ILE B N 1
ATOM 1459 C CA . ILE B 1 77 ? 5.422 -6.57 -15.188 1 97.12 77 ILE B CA 1
ATOM 1460 C C . ILE B 1 77 ? 5.992 -5.27 -15.758 1 97.12 77 ILE B C 1
ATOM 1462 O O . ILE B 1 77 ? 7.027 -4.785 -15.289 1 97.12 77 ILE B O 1
ATOM 1466 N N . VAL B 1 78 ? 5.258 -4.73 -16.672 1 96.12 78 VAL B N 1
ATOM 1467 C CA . VAL B 1 78 ? 5.668 -3.537 -17.406 1 96.12 78 VAL B CA 1
ATOM 1468 C C . VAL B 1 78 ? 6.957 -3.818 -18.172 1 96.12 78 VAL B C 1
ATOM 1470 O O . VAL B 1 78 ? 6.914 -4.301 -19.312 1 96.12 78 VAL B O 1
ATOM 1473 N N . ASP B 1 79 ? 8.125 -3.637 -17.547 1 96.81 79 ASP B N 1
ATOM 1474 C CA . ASP B 1 79 ? 9.352 -3.779 -18.328 1 96.81 79 ASP B CA 1
ATOM 1475 C C . ASP B 1 7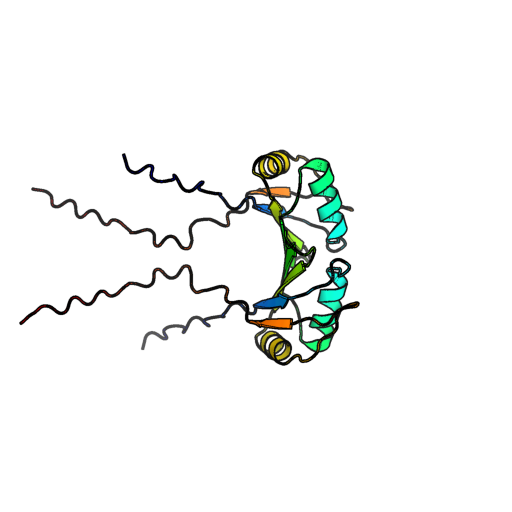9 ? 10.398 -4.586 -17.562 1 96.81 79 ASP B C 1
ATOM 1477 O O . ASP B 1 79 ? 11.547 -4.691 -17.984 1 96.81 79 ASP B O 1
ATOM 1481 N N . ARG B 1 80 ? 10.062 -5.246 -16.484 1 96.31 80 ARG B N 1
ATOM 1482 C CA . ARG B 1 80 ? 11.039 -5.922 -15.633 1 96.31 80 ARG B CA 1
ATOM 1483 C C . ARG B 1 80 ? 10.508 -7.273 -15.164 1 96.31 80 ARG B C 1
ATOM 1485 O O . ARG B 1 80 ? 9.32 -7.414 -14.875 1 96.31 80 ARG B O 1
ATOM 1492 N N . LYS B 1 81 ? 11.5 -8.25 -15.102 1 97.5 81 LYS B N 1
ATOM 1493 C CA . LYS B 1 81 ? 11.195 -9.5 -14.406 1 97.5 81 LYS B CA 1
ATOM 1494 C C . LYS B 1 81 ? 11.102 -9.281 -12.898 1 97.5 81 LYS B C 1
ATOM 1496 O O . LYS B 1 81 ? 11.977 -8.656 -12.305 1 97.5 81 LYS B O 1
ATOM 1501 N N . VAL B 1 82 ? 10.023 -9.812 -12.344 1 97.56 82 VAL B N 1
ATOM 1502 C CA . VAL B 1 82 ? 9.836 -9.633 -10.906 1 97.56 82 VAL B CA 1
ATOM 1503 C C . VAL B 1 82 ? 9.961 -10.977 -10.195 1 97.56 82 VAL B C 1
ATOM 1505 O O . VAL B 1 82 ? 9.82 -12.031 -10.82 1 97.56 82 VAL B O 1
ATOM 1508 N N . ARG B 1 83 ? 10.266 -10.906 -8.93 1 97.19 83 ARG B N 1
ATOM 1509 C CA . ARG B 1 83 ? 10.281 -12.078 -8.062 1 97.19 83 ARG B CA 1
ATOM 1510 C C . ARG B 1 83 ? 9.125 -12.039 -7.07 1 97.19 83 ARG B C 1
ATOM 1512 O O . ARG B 1 83 ? 8.906 -11.023 -6.406 1 97.19 83 ARG B O 1
ATOM 1519 N N . VAL B 1 84 ? 8.359 -13.133 -7.02 1 97.81 84 VAL B N 1
ATOM 1520 C CA . VAL B 1 84 ? 7.211 -13.227 -6.125 1 97.81 84 VAL B CA 1
ATOM 1521 C C . VAL B 1 84 ? 7.488 -14.266 -5.043 1 97.81 84 VAL B C 1
ATOM 1523 O O . VAL B 1 84 ? 7.855 -15.406 -5.344 1 97.81 84 VAL B O 1
ATOM 1526 N N . GLN B 1 85 ? 7.363 -13.844 -3.771 1 96.12 85 GLN B N 1
ATOM 1527 C CA . GLN B 1 85 ? 7.586 -14.742 -2.643 1 96.12 85 GLN B CA 1
ATOM 1528 C C . GLN B 1 85 ? 6.59 -14.469 -1.518 1 96.12 85 GLN B C 1
ATOM 1530 O O . GLN B 1 85 ? 5.977 -13.406 -1.469 1 96.12 85 GLN B O 1
ATOM 1535 N N . PRO B 1 86 ? 6.32 -15.461 -0.643 1 94.62 86 PRO B N 1
ATOM 1536 C CA . PRO B 1 86 ? 5.414 -15.195 0.476 1 94.62 86 PRO B CA 1
ATOM 1537 C C . PRO B 1 86 ? 5.926 -14.109 1.411 1 94.62 86 PRO B C 1
ATOM 1539 O O . PRO B 1 86 ? 7.133 -14.008 1.644 1 94.62 86 PRO B O 1
ATOM 1542 N N . SER B 1 87 ? 4.969 -13.219 1.757 1 92.38 87 SER B N 1
ATOM 1543 C CA . SER B 1 87 ? 5.359 -12.18 2.703 1 92.38 87 SER B CA 1
ATOM 1544 C C . SER B 1 87 ? 5.453 -12.734 4.121 1 92.38 87 SER B C 1
ATOM 1546 O O . SER B 1 87 ? 4.641 -13.57 4.523 1 92.38 87 SER B O 1
ATOM 1548 N N . GLU B 1 88 ? 6.648 -12.758 4.746 1 68.56 88 GLU B N 1
ATOM 1549 C CA . GLU B 1 88 ? 6.82 -13.219 6.121 1 68.56 88 GLU B CA 1
ATOM 1550 C C . GLU B 1 88 ? 6.086 -12.305 7.102 1 68.56 88 GLU B C 1
ATOM 1552 O O . GLU B 1 88 ? 6.328 -12.367 8.312 1 68.56 88 GLU B O 1
ATOM 1557 N N . ASN B 1 89 ? 5.148 -11.664 6.793 1 54.66 89 ASN B N 1
ATOM 1558 C CA . ASN B 1 89 ? 4.496 -10.875 7.832 1 54.66 89 ASN B CA 1
ATOM 1559 C C . ASN B 1 89 ? 4.207 -11.711 9.07 1 54.66 89 ASN B C 1
ATOM 1561 O O . ASN B 1 89 ? 3.359 -12.609 9.039 1 54.66 89 ASN B O 1
ATOM 1565 N N . PHE B 1 90 ? 5.355 -12.125 9.859 1 43.72 90 PHE B N 1
ATOM 1566 C CA . PHE B 1 90 ? 5.438 -12.891 11.102 1 43.72 90 PHE B CA 1
ATOM 1567 C C . PHE B 1 90 ? 4.203 -12.648 11.961 1 43.72 90 PHE B C 1
ATOM 1569 O O . PHE B 1 90 ? 3.529 -11.625 11.82 1 43.72 90 PHE B O 1
ATOM 1576 N N . MET B 1 91 ? 4.023 -13.789 12.906 1 40.47 91 MET B N 1
ATOM 1577 C CA . MET B 1 91 ? 3.266 -13.977 14.141 1 40.47 91 MET B CA 1
ATOM 1578 C C . MET B 1 91 ? 3.412 -12.766 15.062 1 40.47 91 MET B C 1
ATOM 1580 O O . MET B 1 91 ? 4.41 -12.648 15.773 1 40.47 91 MET B O 1
ATOM 1584 N N . ILE B 1 92 ? 3.811 -11.672 14.68 1 33.69 92 ILE B N 1
ATOM 1585 C CA . ILE B 1 92 ? 4.145 -10.867 15.852 1 33.69 92 ILE B CA 1
ATOM 1586 C C . ILE B 1 92 ? 3.125 -11.125 16.953 1 33.69 92 ILE B C 1
ATOM 1588 O O . ILE B 1 92 ? 3.494 -11.336 18.109 1 33.69 92 ILE B O 1
ATOM 1592 N N . ASP B 1 93 ? 1.85 -10.758 16.844 1 33.59 93 ASP B N 1
ATOM 1593 C CA . ASP B 1 93 ? 1.403 -10.359 18.172 1 33.59 93 ASP B CA 1
ATOM 1594 C C . ASP B 1 93 ? 1.238 -11.578 19.078 1 33.59 93 ASP B C 1
ATOM 1596 O O . ASP B 1 93 ? 0.565 -11.5 20.109 1 33.59 93 ASP B O 1
ATOM 1600 N N . ILE B 1 94 ? 1.308 -12.758 18.531 1 34.69 94 ILE B N 1
ATOM 1601 C CA . ILE B 1 94 ? 0.935 -13.648 19.625 1 34.69 94 ILE B CA 1
ATOM 1602 C C . ILE B 1 94 ? 2.072 -13.727 20.641 1 34.69 94 ILE B C 1
ATOM 1604 O O . ILE B 1 94 ? 3.229 -13.938 20.266 1 34.69 94 ILE B O 1
ATOM 1608 N N . PRO B 1 95 ? 2.172 -12.844 21.734 1 33.19 95 PRO B N 1
ATOM 1609 C CA . PRO B 1 95 ? 3.082 -13.164 22.828 1 33.19 95 PRO B CA 1
ATOM 1610 C C . PRO B 1 95 ? 3.338 -14.664 22.969 1 33.19 95 PRO B C 1
ATOM 1612 O O . PRO B 1 95 ? 2.391 -15.453 23.047 1 33.19 95 PRO B O 1
ATOM 1615 N N . ILE B 1 96 ? 4.191 -15.156 22.125 1 35.12 96 ILE B N 1
ATOM 1616 C CA . ILE B 1 96 ? 4.629 -16.531 22.359 1 35.12 96 ILE B CA 1
ATOM 1617 C C . ILE B 1 96 ? 4.855 -16.766 23.844 1 35.12 96 ILE B C 1
ATOM 1619 O O . ILE B 1 96 ? 5.617 -16.031 24.484 1 35.12 96 ILE B O 1
ATOM 1623 N N . LYS B 1 97 ? 3.859 -17.188 24.609 1 31.28 97 LYS B N 1
ATOM 1624 C CA . LYS B 1 97 ? 4.051 -17.734 25.953 1 31.28 97 LYS B CA 1
ATOM 1625 C C . LYS B 1 97 ? 5.32 -18.578 26.016 1 31.28 97 LYS B C 1
ATOM 1627 O O . LYS B 1 97 ? 5.43 -19.594 25.344 1 31.28 97 LYS B O 1
ATOM 1632 N N . SER B 1 98 ? 6.535 -17.891 26 1 31.84 98 SER B N 1
ATOM 1633 C CA . SER B 1 98 ? 7.719 -18.656 26.375 1 31.84 98 SER B CA 1
ATOM 1634 C C . SER B 1 98 ? 7.422 -19.594 27.531 1 31.84 98 SER B C 1
ATOM 1636 O O . SER B 1 98 ? 7.098 -19.141 28.641 1 31.84 98 SER B O 1
ATOM 1638 N N . SER B 1 99 ? 6.621 -20.625 27.328 1 30.7 99 SER B N 1
ATOM 1639 C CA . SER B 1 99 ? 6.492 -21.672 28.344 1 30.7 99 SER B CA 1
ATOM 1640 C C . SER B 1 99 ? 7.859 -22.078 28.891 1 30.7 99 SER B C 1
ATOM 1642 O O . SER B 1 99 ? 8.648 -22.719 28.172 1 30.7 99 SER B O 1
ATOM 1644 N N . GLU B 1 100 ? 8.664 -21.141 29.422 1 30.58 100 GLU B N 1
ATOM 1645 C CA . GLU B 1 100 ? 9.844 -21.578 30.141 1 30.58 100 GLU B CA 1
ATOM 1646 C C . GLU B 1 100 ? 9.5 -22.688 31.141 1 30.58 100 GLU B C 1
ATOM 1648 O O . GLU B 1 100 ? 8.781 -22.453 32.125 1 30.58 100 GLU B O 1
ATOM 1653 N N . THR B 1 101 ? 9.016 -23.859 30.656 1 28.09 101 THR B N 1
ATOM 1654 C CA . THR B 1 101 ? 8.898 -25 31.562 1 28.09 101 THR B CA 1
ATOM 1655 C C . THR B 1 101 ? 10.211 -25.266 32.281 1 28.09 101 THR B C 1
ATOM 1657 O O . THR B 1 101 ? 11.219 -25.594 31.656 1 28.09 101 THR B O 1
ATOM 1660 N N . LYS B 1 102 ? 10.57 -24.422 33.312 1 30.08 102 LYS B N 1
ATOM 1661 C CA . LYS B 1 102 ? 11.617 -24.734 34.281 1 30.08 102 LYS B CA 1
ATOM 1662 C C . LYS B 1 102 ? 11.531 -26.172 34.781 1 30.08 102 LYS B C 1
ATOM 1664 O O . LYS B 1 102 ? 10.5 -26.594 35.312 1 30.08 102 LYS B O 1
ATOM 1669 N N . LYS B 1 103 ? 12.281 -27.062 34.156 1 29.8 103 LYS B N 1
ATOM 1670 C CA . LYS B 1 103 ? 12.609 -28.375 34.688 1 29.8 103 LYS B CA 1
ATOM 1671 C C . LYS B 1 103 ? 13.031 -28.297 36.156 1 29.8 103 LYS B C 1
ATOM 1673 O O . LYS B 1 103 ? 14.023 -27.656 36.469 1 29.8 103 LYS B O 1
ATOM 1678 N N . ASN B 1 104 ? 12.094 -28.219 37.031 1 26.64 104 ASN B N 1
ATOM 1679 C CA . ASN B 1 104 ? 12.375 -28.484 38.438 1 26.64 104 ASN B CA 1
ATOM 1680 C C . ASN B 1 104 ? 13.258 -29.719 38.625 1 26.64 104 ASN B C 1
ATOM 1682 O O . ASN B 1 104 ? 12.977 -30.766 38.062 1 26.64 104 ASN B O 1
ATOM 1686 N N . ASN B 1 105 ? 14.57 -29.562 38.938 1 28.88 105 ASN B N 1
ATOM 1687 C CA . ASN B 1 105 ? 15.562 -30.516 39.406 1 28.88 105 ASN B CA 1
ATOM 1688 C C . ASN B 1 105 ? 15.008 -31.359 40.562 1 28.88 105 ASN B C 1
ATOM 1690 O O . ASN B 1 105 ? 14.648 -30.844 41.594 1 28.88 105 ASN B O 1
ATOM 1694 N N . LYS B 1 106 ? 14.562 -32.625 40.375 1 23.33 106 LYS B N 1
ATOM 1695 C CA . LYS B 1 106 ? 14.43 -33.625 41.406 1 23.33 106 LYS B CA 1
ATOM 1696 C C . LYS B 1 106 ? 15.789 -34.031 41.969 1 23.33 106 LYS B C 1
ATOM 1698 O O . LYS B 1 106 ? 16.75 -34.188 41.219 1 23.33 106 LYS B O 1
#

Foldseek 3Di:
DPVPVVVPVPQQLKKKKWQADLPADPVLVQVVLCVQARAWDDKDWDADPPPRGIMMMTGHPDNRSSVSQQPDDQDDGPHDGMDIGRDCPDDPPPPPPPCPVPPPPD/DPVPVVVPVPQQLKKKKWQADLPDDPVLVQVVLCVQARAWDDKDWDADPPPRGIMMMTGHPDNRSSVSQQPDDQDDTPHDGMDIGRDCPDPPPPPPPPCPVPPDDD

Secondary structure (DSSP, 8-state):
------------SEEEEEEE-TT--HHHHHHHHHHHT--EEEEEEEE-SSSS-EEEEEEESSHHHHHHHHT--S-EETTEE-EEEE----STTS------------/-------------EEEEEEE-TT--HHHHHHHHHHHT--EEEEEEEE-SSSS-EEEEEEESSHHHHHHHHT--S-EETTEE-EEEE------SS------------